Protein AF-X0XCH6-F1 (afdb_monomer)

Solvent-accessible surface area (backbone atoms only — not comparable to full-atom values): 13555 Å² total; per-residue (Å²): 132,61,72,66,46,74,36,40,51,78,44,79,37,43,62,86,68,49,57,41,82,40,66,53,45,96,84,68,82,47,39,48,79,42,98,65,27,66,44,31,36,24,42,69,86,63,49,38,34,36,42,19,35,93,80,40,22,36,38,38,40,62,39,98,85,74,69,57,50,80,40,81,47,68,65,84,77,89,69,81,78,77,59,66,47,80,41,56,36,79,75,60,44,27,44,41,63,71,42,53,38,49,45,52,32,53,18,49,14,63,71,70,70,36,91,83,56,73,78,54,81,88,44,51,82,57,54,50,99,68,56,72,67,57,27,48,46,49,51,29,66,75,76,41,68,91,60,55,62,69,62,40,48,52,42,36,50,56,52,48,55,50,50,37,48,30,40,66,74,71,70,30,70,84,75,45,43,35,57,34,90,63,47,68,61,53,54,51,50,40,50,75,73,68,36,42,40,32,41,32,39,86,41,38,41,82,57,43,50,36,45,53,51,47,28,26,59,75,68,68,68,64,58,64,79,80,67,39,78,38,79,47,51,63,44,76,134

Secondary structure (DSSP, 8-state):
--EEEEETTTEEEEGGG--EEESB-TTSS-BTTSTT--EEEE-TTSSEEEEE-SS-EEEEE--TTS--EEEEEPPP---SS--EEEEETBTTTEE-HHHHHHHHHHHHHHHHT-TT----GGGHHHHSSS-HHHHHHHHHHHH-TTS-HHHHHHHHHHHHHHHHHHHHTT-SPTTSSEEPTTHHHHHHHHHHTT-EEEEE-SS-HHHHHHHHHHHHHHHT---HHHH-SEEE-S---

Mean predicted aligned error: 5.81 Å

pLDDT: mean 92.97, std 5.77, range [65.44, 98.56]

Structure (mmCIF, N/CA/C/O backbone):
data_AF-X0XCH6-F1
#
_entry.id   AF-X0XCH6-F1
#
loop_
_atom_site.group_PDB
_atom_site.id
_atom_site.type_symbol
_atom_site.label_atom_id
_atom_site.label_alt_id
_atom_site.label_comp_id
_atom_site.label_asym_id
_atom_site.label_entity_id
_atom_site.label_seq_id
_atom_site.pdbx_PDB_ins_code
_atom_site.Cartn_x
_atom_site.Cartn_y
_atom_site.Cartn_z
_atom_site.occupancy
_atom_site.B_iso_or_equiv
_atom_site.auth_seq_id
_atom_site.auth_comp_id
_atom_site.auth_asym_id
_atom_site.auth_atom_id
_atom_site.pdbx_PDB_model_num
ATOM 1 N N . MET A 1 1 ? 5.665 12.427 -29.874 1.00 65.44 1 MET A N 1
ATOM 2 C CA . MET A 1 1 ? 6.291 12.362 -28.536 1.00 65.44 1 MET A CA 1
ATOM 3 C C . MET A 1 1 ? 7.375 11.300 -28.593 1.00 65.44 1 MET A C 1
ATOM 5 O O . MET A 1 1 ? 7.138 10.283 -29.239 1.00 65.44 1 MET A O 1
ATOM 9 N N . GLY A 1 2 ? 8.559 11.561 -28.036 1.00 85.06 2 GLY A N 1
ATOM 10 C CA . GLY A 1 2 ? 9.677 10.612 -28.058 1.00 85.06 2 GLY A CA 1
ATOM 11 C C . GLY A 1 2 ? 9.415 9.410 -27.149 1.00 85.06 2 GLY A C 1
ATOM 12 O O . GLY A 1 2 ? 8.881 9.570 -26.048 1.00 85.06 2 GLY A O 1
ATOM 13 N N . ILE A 1 3 ? 9.761 8.211 -27.621 1.00 90.31 3 ILE A N 1
ATOM 14 C CA . ILE A 1 3 ? 9.805 6.997 -26.797 1.00 90.31 3 ILE A CA 1
ATOM 15 C C . ILE A 1 3 ? 11.193 6.945 -26.160 1.00 90.31 3 ILE A C 1
ATOM 17 O O . ILE A 1 3 ? 12.195 6.939 -26.870 1.00 90.31 3 ILE A O 1
ATOM 21 N N . LEU A 1 4 ? 11.232 6.907 -24.831 1.00 92.44 4 LEU A N 1
ATOM 22 C CA . LEU A 1 4 ? 12.448 6.767 -24.035 1.00 92.44 4 LEU A CA 1
ATOM 23 C C . LEU A 1 4 ? 12.989 5.336 -24.104 1.00 92.44 4 LEU A C 1
ATOM 25 O O . LEU A 1 4 ? 14.182 5.121 -24.300 1.00 92.44 4 LEU A O 1
ATOM 29 N N . VAL A 1 5 ? 12.102 4.363 -23.902 1.00 94.44 5 VAL A N 1
ATOM 30 C CA . VAL A 1 5 ? 12.408 2.931 -23.860 1.00 94.44 5 VAL A CA 1
ATOM 31 C C . VAL A 1 5 ? 11.135 2.135 -24.130 1.00 94.44 5 VAL A C 1
ATOM 33 O O . VAL A 1 5 ? 10.044 2.591 -23.797 1.00 94.44 5 VAL A O 1
ATOM 36 N N . ASP A 1 6 ? 11.263 0.951 -24.720 1.00 94.62 6 ASP A N 1
ATOM 37 C CA . ASP A 1 6 ? 10.188 -0.039 -24.779 1.00 94.62 6 ASP A CA 1
ATOM 38 C C . ASP A 1 6 ? 10.552 -1.198 -23.850 1.00 94.62 6 ASP A C 1
ATOM 40 O O . ASP A 1 6 ? 11.594 -1.832 -24.027 1.00 94.62 6 ASP A O 1
ATOM 44 N N . ILE A 1 7 ? 9.750 -1.411 -22.806 1.00 95.62 7 ILE A N 1
ATOM 45 C CA . ILE A 1 7 ? 10.032 -2.410 -21.771 1.00 95.62 7 ILE A CA 1
ATOM 46 C C . ILE A 1 7 ? 9.122 -3.618 -22.016 1.00 95.62 7 ILE A C 1
ATOM 48 O O . ILE A 1 7 ? 7.899 -3.474 -21.901 1.00 95.62 7 ILE A O 1
ATOM 52 N N . PRO A 1 8 ? 9.664 -4.822 -22.294 1.00 96.06 8 PRO A N 1
ATOM 53 C CA . PRO A 1 8 ? 8.858 -6.028 -22.441 1.00 96.06 8 PRO A CA 1
ATOM 54 C C . PRO A 1 8 ? 7.875 -6.202 -21.281 1.00 96.06 8 PRO A C 1
ATOM 56 O O . PRO A 1 8 ? 8.243 -6.006 -20.121 1.00 96.06 8 PRO A O 1
ATOM 59 N N . ALA A 1 9 ? 6.636 -6.573 -21.619 1.00 94.56 9 ALA A N 1
ATOM 60 C CA . ALA A 1 9 ? 5.481 -6.715 -20.723 1.00 94.56 9 ALA A CA 1
ATOM 61 C C . ALA A 1 9 ? 4.881 -5.421 -20.126 1.00 94.56 9 ALA A C 1
ATOM 63 O O . ALA A 1 9 ? 3.783 -5.493 -19.573 1.00 94.56 9 ALA A O 1
ATOM 64 N N . ILE A 1 10 ? 5.516 -4.256 -20.296 1.00 93.12 10 ILE A N 1
ATOM 65 C CA . ILE A 1 10 ? 4.968 -2.941 -19.901 1.00 93.12 10 ILE A CA 1
ATOM 66 C C . ILE A 1 10 ? 4.572 -2.122 -21.136 1.00 93.12 10 ILE A C 1
ATOM 68 O O . ILE A 1 10 ? 3.487 -1.545 -21.173 1.00 93.12 10 ILE A O 1
ATOM 72 N N . GLY A 1 11 ? 5.427 -2.115 -22.161 1.00 93.25 11 GLY A N 1
ATOM 73 C CA . GLY A 1 11 ? 5.258 -1.363 -23.400 1.00 93.25 11 GLY A CA 1
ATOM 74 C C . GLY A 1 11 ? 6.099 -0.078 -23.464 1.00 93.25 11 GLY A C 1
ATOM 75 O O . GLY A 1 11 ? 7.004 0.125 -22.643 1.00 93.25 11 GLY A O 1
ATOM 76 N N . PRO A 1 12 ? 5.810 0.801 -24.443 1.00 94.62 12 PRO A N 1
ATOM 77 C CA . PRO A 1 12 ? 6.601 1.995 -24.700 1.00 94.62 12 PRO A CA 1
ATOM 78 C C . PRO A 1 12 ? 6.409 3.051 -23.607 1.00 94.62 12 PRO A C 1
ATOM 80 O O . PRO A 1 12 ? 5.294 3.473 -23.305 1.00 94.62 12 PRO A O 1
ATOM 83 N N . ILE A 1 13 ? 7.524 3.531 -23.067 1.00 94.44 13 ILE A N 1
ATOM 84 C CA . ILE A 1 13 ? 7.604 4.592 -22.065 1.00 94.44 13 ILE A CA 1
ATOM 85 C C . ILE A 1 13 ? 8.036 5.888 -22.750 1.00 94.44 13 ILE A C 1
ATOM 87 O O . ILE A 1 13 ? 9.036 5.921 -23.465 1.00 94.44 13 ILE A O 1
ATOM 91 N N . SER A 1 14 ? 7.298 6.976 -22.535 1.00 94.81 14 SER A N 1
ATOM 92 C CA . SER A 1 14 ? 7.621 8.287 -23.110 1.00 94.81 14 SER A CA 1
ATOM 93 C C . SER A 1 14 ? 8.731 9.002 -22.341 1.00 94.81 14 SER A C 1
ATOM 95 O O . SER A 1 14 ? 8.885 8.808 -21.136 1.00 94.81 14 SER A O 1
ATOM 97 N N . GLU A 1 15 ? 9.434 9.925 -22.995 1.00 92.62 15 GLU A N 1
ATOM 98 C CA . GLU A 1 15 ? 10.415 10.815 -22.340 1.00 92.62 15 GLU A CA 1
ATOM 99 C C . GLU A 1 15 ? 9.802 11.677 -21.217 1.00 92.62 15 GLU A C 1
ATOM 101 O O . GLU A 1 15 ? 10.471 12.006 -20.244 1.00 92.62 15 GLU A O 1
ATOM 106 N N . GLU A 1 16 ? 8.504 11.980 -21.299 1.00 93.75 16 GLU A N 1
ATOM 107 C CA . GLU A 1 16 ? 7.764 12.768 -20.298 1.00 93.75 16 GLU A CA 1
ATOM 108 C C . GLU A 1 16 ? 7.272 11.943 -19.092 1.00 93.75 16 GLU A C 1
ATOM 110 O O . GLU A 1 16 ? 6.657 12.482 -18.177 1.00 93.75 16 GLU A O 1
ATOM 115 N N . SER A 1 17 ? 7.536 10.633 -19.062 1.00 92.00 17 SER A N 1
ATOM 116 C CA . SER A 1 17 ? 7.053 9.728 -18.001 1.00 92.00 17 SER A CA 1
ATOM 117 C C . SER A 1 17 ? 7.720 9.939 -16.636 1.00 92.00 17 SER A C 1
ATOM 119 O O . SER A 1 17 ? 7.273 9.376 -15.639 1.00 92.00 17 SER A O 1
ATOM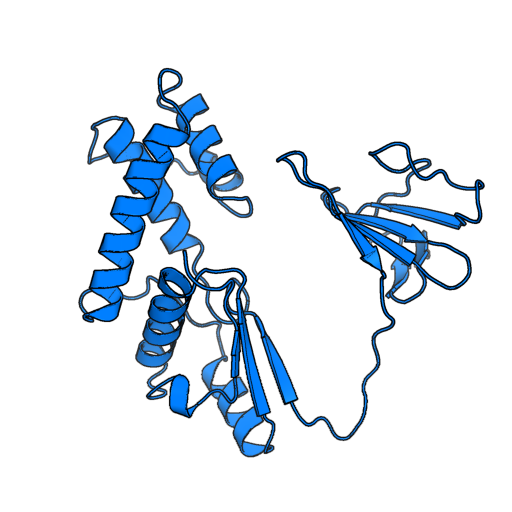 121 N N . GLY A 1 18 ? 8.827 10.688 -16.586 1.00 94.50 18 GLY A N 1
ATOM 122 C CA . GLY A 1 18 ? 9.670 10.813 -15.396 1.00 94.50 18 GLY A CA 1
ATOM 123 C C . GLY A 1 18 ? 10.568 9.598 -15.131 1.00 94.50 18 GLY A C 1
ATOM 124 O O . GLY A 1 18 ? 11.272 9.579 -14.123 1.00 94.50 18 GLY A O 1
ATOM 125 N N . PHE A 1 19 ? 10.569 8.594 -16.013 1.00 96.44 19 PHE A N 1
ATOM 126 C CA . PHE A 1 19 ? 11.498 7.468 -15.937 1.00 96.44 19 PHE A CA 1
ATOM 127 C C . PHE A 1 19 ? 12.931 7.917 -16.234 1.00 96.44 19 PHE A C 1
ATOM 129 O O . PHE A 1 19 ? 13.178 8.807 -17.048 1.00 96.44 19 PHE A O 1
ATOM 136 N N . ILE A 1 20 ? 13.894 7.280 -15.571 1.00 97.31 20 ILE A N 1
ATOM 137 C CA . ILE A 1 20 ? 15.302 7.677 -15.599 1.00 97.31 20 ILE A CA 1
ATOM 138 C C . ILE A 1 20 ? 16.134 6.522 -16.167 1.00 97.31 20 ILE A C 1
ATOM 140 O O . ILE A 1 20 ? 16.264 5.491 -15.503 1.00 97.31 20 ILE A O 1
ATOM 144 N N . PRO A 1 21 ? 16.738 6.663 -17.360 1.00 97.06 21 PRO A N 1
ATOM 145 C CA . PRO A 1 21 ? 17.647 5.656 -17.896 1.00 97.06 21 PRO A CA 1
ATOM 146 C C . PRO A 1 21 ? 18.889 5.503 -17.019 1.00 97.06 21 PRO A C 1
ATOM 148 O O . PRO A 1 21 ? 19.509 6.491 -16.616 1.00 97.06 21 PRO A O 1
ATOM 151 N N . LEU A 1 22 ? 19.289 4.261 -16.767 1.00 98.06 22 LEU A N 1
ATOM 152 C CA . LEU A 1 22 ? 20.484 3.918 -16.006 1.00 98.06 22 LEU A CA 1
ATOM 153 C C . LEU A 1 22 ? 21.435 3.079 -16.862 1.00 98.06 22 LEU A C 1
ATOM 155 O O . LEU A 1 22 ? 21.020 2.310 -17.724 1.00 98.06 22 LEU A O 1
ATOM 159 N N . LYS A 1 23 ? 22.740 3.211 -16.605 1.00 97.88 23 LYS A N 1
ATOM 160 C CA . LYS A 1 23 ? 23.762 2.351 -17.230 1.00 97.88 23 LYS A CA 1
ATOM 161 C C . LYS A 1 23 ? 23.937 1.023 -16.489 1.00 97.88 23 LYS A C 1
ATOM 163 O O . LYS A 1 23 ? 24.433 0.064 -17.075 1.00 97.88 23 LYS A O 1
ATOM 168 N N . GLU A 1 24 ? 23.576 0.994 -15.213 1.00 98.00 24 GLU A N 1
ATOM 169 C CA . GLU A 1 24 ? 23.817 -0.098 -14.273 1.00 98.00 24 GLU A CA 1
ATOM 170 C C . GLU A 1 24 ? 22.729 -0.078 -13.192 1.00 98.00 24 GLU A C 1
ATOM 172 O O . GLU A 1 24 ? 22.253 1.002 -12.831 1.00 98.00 24 GLU A O 1
ATOM 177 N N . CYS A 1 25 ? 22.325 -1.259 -12.726 1.00 96.69 25 CYS A N 1
ATOM 178 C CA . CYS A 1 25 ? 21.392 -1.443 -11.615 1.00 96.69 25 CYS A CA 1
ATOM 179 C C . CYS A 1 25 ? 22.028 -0.953 -10.304 1.00 96.69 25 CYS A C 1
ATOM 181 O O . CYS A 1 25 ? 23.245 -1.044 -10.133 1.00 96.69 25 CYS A O 1
ATOM 183 N N . SER A 1 26 ? 21.231 -0.458 -9.356 1.00 95.31 26 SER A N 1
ATOM 184 C CA . SER A 1 26 ? 21.740 0.082 -8.083 1.00 95.31 26 SER A CA 1
ATOM 185 C C . SER A 1 26 ? 22.500 -0.936 -7.225 1.00 95.31 26 SER A C 1
ATOM 187 O O . SER A 1 26 ? 23.289 -0.528 -6.376 1.00 95.31 26 SER A O 1
ATOM 189 N N . ASP A 1 27 ? 22.261 -2.236 -7.398 1.00 94.75 27 ASP A N 1
ATOM 190 C CA . ASP A 1 27 ? 22.995 -3.300 -6.698 1.00 94.75 27 ASP A CA 1
ATOM 191 C C . ASP A 1 27 ? 24.251 -3.783 -7.445 1.00 94.75 27 ASP A C 1
ATOM 193 O O . ASP A 1 27 ? 24.975 -4.641 -6.942 1.00 94.75 27 ASP A O 1
ATOM 197 N N . GLY A 1 28 ? 24.519 -3.236 -8.635 1.00 95.56 28 GLY A N 1
ATOM 198 C CA . GLY A 1 28 ? 25.661 -3.592 -9.478 1.00 95.56 28 GLY A CA 1
ATOM 199 C C . GLY A 1 28 ? 25.551 -4.948 -10.181 1.00 95.56 28 GLY A C 1
ATOM 200 O O . GLY A 1 28 ? 26.495 -5.347 -10.862 1.00 95.56 28 GLY A O 1
ATOM 201 N N . VAL A 1 29 ? 24.431 -5.672 -10.050 1.00 96.50 29 VAL A N 1
ATOM 202 C CA . VAL A 1 29 ? 24.281 -7.019 -10.634 1.00 96.50 29 VAL A CA 1
ATOM 203 C C . VAL A 1 29 ? 24.108 -6.951 -12.152 1.00 96.50 29 VAL A C 1
ATOM 205 O O . VAL A 1 29 ? 24.707 -7.742 -12.879 1.00 96.50 29 VAL A O 1
ATOM 208 N N . PHE A 1 30 ? 23.326 -5.988 -12.645 1.00 98.00 30 PHE A N 1
ATOM 209 C CA . PHE A 1 30 ? 23.018 -5.844 -14.070 1.00 98.00 30 PHE A CA 1
ATOM 210 C C . PHE A 1 30 ? 23.592 -4.565 -14.667 1.00 98.00 30 PHE A C 1
ATOM 212 O O . PHE A 1 30 ? 23.540 -3.492 -14.064 1.00 98.00 30 PHE A O 1
ATOM 219 N N . ARG A 1 31 ? 24.071 -4.662 -15.912 1.00 98.31 31 ARG A N 1
ATOM 220 C CA . ARG A 1 31 ? 24.613 -3.534 -16.673 1.00 98.31 31 ARG A CA 1
ATOM 221 C C . ARG A 1 31 ? 24.147 -3.574 -18.118 1.00 98.31 31 ARG A C 1
ATOM 223 O O . ARG A 1 31 ? 24.204 -4.622 -18.753 1.00 98.31 31 ARG A O 1
ATOM 230 N N . VAL A 1 32 ? 23.762 -2.418 -18.653 1.00 98.12 32 VAL A N 1
ATOM 231 C CA . VAL A 1 32 ? 23.333 -2.286 -20.052 1.00 98.12 32 VAL A CA 1
ATOM 232 C C . VAL A 1 32 ? 24.429 -2.779 -21.002 1.00 98.12 32 VAL A C 1
ATOM 234 O O . VAL A 1 32 ? 25.598 -2.407 -20.862 1.00 98.12 32 VAL A O 1
ATOM 237 N N . GLY A 1 33 ? 24.044 -3.615 -21.969 1.00 97.62 33 GLY A N 1
ATOM 238 C CA . GLY A 1 33 ? 24.940 -4.211 -22.960 1.00 97.62 33 GLY A CA 1
ATOM 239 C C . GLY A 1 33 ? 25.727 -5.430 -22.467 1.00 97.62 33 GLY A C 1
ATOM 240 O O . GLY A 1 33 ? 26.574 -5.929 -23.207 1.00 97.62 33 GLY A O 1
ATOM 241 N N . LYS A 1 34 ? 25.476 -5.918 -21.244 1.00 97.69 34 LYS A N 1
ATOM 242 C CA . LYS A 1 34 ? 26.064 -7.155 -20.709 1.00 97.69 34 LYS A CA 1
ATOM 243 C C . LYS A 1 34 ? 24.994 -8.211 -20.479 1.00 97.69 34 LYS A C 1
ATOM 245 O O . LYS A 1 34 ? 23.873 -7.873 -20.119 1.00 97.69 34 LYS A O 1
ATOM 250 N N . ASP A 1 35 ? 25.352 -9.474 -20.700 1.00 96.25 35 ASP A N 1
ATOM 251 C CA . ASP A 1 35 ? 24.533 -10.646 -20.357 1.00 96.25 35 ASP A CA 1
ATOM 252 C C . ASP A 1 35 ? 23.075 -10.571 -20.858 1.00 96.25 35 ASP A C 1
ATOM 254 O O . ASP A 1 35 ? 22.148 -11.050 -20.216 1.00 96.25 35 ASP A O 1
ATOM 258 N N . GLY A 1 36 ? 22.871 -9.943 -22.024 1.00 96.50 36 GLY A N 1
ATOM 259 C CA . GLY A 1 36 ? 21.558 -9.795 -22.660 1.00 96.50 36 GLY A CA 1
ATOM 260 C C . GLY A 1 36 ? 20.712 -8.610 -22.180 1.00 96.50 36 GLY A C 1
ATOM 261 O O . GLY A 1 36 ? 19.608 -8.428 -22.689 1.00 96.50 36 GLY A O 1
ATOM 262 N N . VAL A 1 37 ? 21.206 -7.781 -21.255 1.00 98.31 37 VAL A N 1
ATOM 263 C CA . VAL A 1 37 ? 20.490 -6.588 -20.775 1.00 98.31 37 VAL A CA 1
ATOM 264 C C . VAL A 1 37 ? 20.464 -5.512 -21.861 1.00 98.31 37 VAL A C 1
ATOM 266 O O . VAL A 1 37 ? 21.502 -4.948 -22.225 1.00 98.31 37 VAL A O 1
ATOM 269 N N . ALA A 1 38 ? 19.266 -5.189 -22.343 1.00 97.62 38 ALA A N 1
ATOM 270 C CA . ALA A 1 38 ? 19.034 -4.176 -23.364 1.00 97.62 38 ALA A CA 1
ATOM 271 C C . ALA A 1 38 ? 18.974 -2.768 -22.760 1.00 97.62 38 ALA A C 1
ATOM 273 O O . ALA A 1 38 ? 19.668 -1.865 -23.226 1.00 97.62 38 ALA A O 1
ATOM 274 N N . THR A 1 39 ? 18.191 -2.582 -21.696 1.00 97.94 39 THR A N 1
ATOM 275 C CA . THR A 1 39 ? 18.045 -1.291 -21.009 1.00 97.94 39 THR A CA 1
ATOM 276 C C . THR A 1 39 ? 17.827 -1.479 -19.516 1.00 97.94 39 THR A C 1
ATOM 278 O O . THR A 1 39 ? 17.262 -2.480 -19.078 1.00 97.94 39 THR A O 1
ATOM 281 N N . ILE A 1 40 ? 18.232 -0.479 -18.734 1.00 98.50 40 ILE A N 1
ATOM 282 C CA . ILE A 1 40 ? 17.861 -0.356 -17.325 1.00 98.50 40 ILE A CA 1
ATOM 283 C C . ILE A 1 40 ? 17.203 1.007 -17.145 1.00 98.50 40 ILE A C 1
ATOM 285 O O . ILE A 1 40 ? 17.716 2.021 -17.627 1.00 98.50 40 ILE A O 1
ATOM 289 N N . THR A 1 41 ? 16.046 1.051 -16.495 1.00 98.00 41 THR A N 1
ATOM 290 C CA . THR A 1 41 ? 15.295 2.298 -16.314 1.00 98.00 41 THR A CA 1
ATOM 291 C C . THR A 1 41 ? 14.645 2.334 -14.940 1.00 98.00 41 THR A C 1
ATOM 293 O O . THR A 1 41 ? 13.920 1.417 -14.571 1.00 98.00 41 THR A O 1
ATOM 296 N N . ALA A 1 42 ? 14.911 3.387 -14.172 1.00 97.81 42 ALA A N 1
ATOM 297 C CA . ALA A 1 42 ? 14.309 3.600 -12.863 1.00 97.81 42 ALA A CA 1
ATOM 298 C C . ALA A 1 42 ? 13.004 4.392 -12.968 1.00 97.81 42 ALA A C 1
ATOM 300 O O . ALA A 1 42 ? 12.874 5.275 -13.819 1.00 97.81 42 ALA A O 1
ATOM 301 N N . THR A 1 43 ? 12.076 4.137 -12.050 1.00 95.94 43 THR A N 1
ATOM 302 C CA . THR A 1 43 ? 10.958 5.046 -11.776 1.00 95.94 43 THR A CA 1
ATOM 303 C C . THR A 1 43 ? 11.480 6.407 -11.303 1.00 95.94 43 THR A C 1
ATOM 305 O O . THR A 1 43 ? 12.598 6.514 -10.791 1.00 95.94 43 THR A O 1
ATOM 308 N N . GLY A 1 44 ? 10.682 7.469 -11.454 1.00 93.75 44 GLY A N 1
ATOM 309 C CA . GLY A 1 44 ? 11.100 8.829 -11.078 1.00 93.75 44 GLY A CA 1
ATOM 310 C C . GLY A 1 44 ? 11.460 8.982 -9.594 1.00 93.75 44 GLY A C 1
ATOM 311 O O . GLY A 1 44 ? 12.371 9.732 -9.247 1.00 93.75 44 GLY A O 1
ATOM 312 N N . ASP A 1 45 ? 10.812 8.204 -8.724 1.00 91.38 45 ASP A N 1
ATOM 313 C CA . ASP A 1 45 ? 11.116 8.111 -7.290 1.00 91.38 45 ASP A CA 1
ATOM 314 C C . ASP A 1 45 ? 12.287 7.162 -6.960 1.00 91.38 45 ASP A C 1
ATOM 316 O O . ASP A 1 45 ? 12.705 7.062 -5.806 1.00 91.38 45 ASP A O 1
ATOM 320 N N . ARG A 1 46 ? 12.834 6.473 -7.971 1.00 92.94 46 ARG A N 1
ATOM 321 C CA . ARG A 1 46 ? 13.952 5.520 -7.892 1.00 92.94 46 ARG A CA 1
ATOM 322 C C . ARG A 1 46 ? 13.716 4.333 -6.956 1.00 92.94 46 ARG A C 1
ATOM 324 O O . ARG A 1 46 ? 14.695 3.723 -6.506 1.00 92.94 46 ARG A O 1
ATOM 331 N N . LYS A 1 47 ? 12.454 4.004 -6.658 1.00 91.81 47 LYS A N 1
ATOM 332 C CA . LYS A 1 47 ? 12.089 2.835 -5.842 1.00 91.81 47 LYS A CA 1
ATOM 333 C C . LYS A 1 47 ? 12.150 1.532 -6.633 1.00 91.81 47 LYS A C 1
ATOM 335 O O . LYS A 1 47 ? 12.498 0.502 -6.058 1.00 91.81 47 LYS A O 1
ATOM 340 N N . VAL A 1 48 ? 11.853 1.576 -7.931 1.00 96.75 48 VAL A N 1
ATOM 341 C CA . VAL A 1 48 ? 11.873 0.399 -8.805 1.00 96.75 48 VAL A CA 1
ATOM 342 C C . VAL A 1 48 ? 12.787 0.649 -9.993 1.00 96.75 48 VAL A C 1
ATOM 344 O O . VAL A 1 48 ? 12.757 1.717 -10.603 1.00 96.75 48 VAL A O 1
ATOM 347 N N . GLU A 1 49 ? 13.598 -0.347 -10.328 1.00 98.19 49 GLU A N 1
ATOM 348 C CA . GLU A 1 49 ? 14.421 -0.368 -11.534 1.00 98.19 49 GLU A CA 1
ATOM 349 C C . GLU A 1 49 ? 13.958 -1.518 -12.420 1.00 98.19 49 GLU A C 1
ATOM 351 O O . GLU A 1 49 ? 13.884 -2.660 -11.980 1.00 98.19 49 GLU A O 1
ATOM 356 N N . PHE A 1 50 ? 13.622 -1.223 -13.670 1.00 98.19 50 PHE A N 1
ATOM 357 C CA . PHE A 1 50 ? 13.269 -2.229 -14.660 1.00 98.19 50 PHE A CA 1
ATOM 358 C C . PHE A 1 50 ? 14.506 -2.605 -15.466 1.00 98.19 50 PHE A C 1
ATOM 360 O O . PHE A 1 50 ? 15.144 -1.740 -16.067 1.00 98.19 50 PHE A O 1
ATOM 367 N N . ILE A 1 51 ? 14.829 -3.896 -15.479 1.00 98.56 51 ILE A N 1
ATOM 368 C CA . ILE A 1 51 ? 15.912 -4.493 -16.256 1.00 98.56 51 ILE A CA 1
ATOM 369 C C . ILE A 1 51 ? 15.259 -5.216 -17.427 1.00 98.56 51 ILE A C 1
ATOM 371 O O . ILE A 1 51 ? 14.649 -6.270 -17.242 1.00 98.56 51 ILE A O 1
ATOM 375 N N . ALA A 1 52 ? 15.357 -4.632 -18.617 1.00 98.06 52 ALA A N 1
ATOM 376 C CA . ALA A 1 52 ? 14.773 -5.191 -19.828 1.00 98.06 52 ALA A CA 1
ATOM 377 C C . ALA A 1 52 ? 15.796 -6.050 -20.575 1.00 98.06 52 ALA A C 1
ATOM 379 O O . ALA A 1 52 ? 16.922 -5.616 -20.841 1.00 98.06 52 ALA A O 1
ATOM 380 N N . PHE A 1 53 ? 15.368 -7.249 -20.946 1.00 97.62 53 PHE A N 1
ATOM 381 C CA . PHE A 1 53 ? 16.032 -8.137 -21.895 1.00 97.62 53 PHE A CA 1
ATOM 382 C C . PHE A 1 53 ? 15.294 -8.065 -23.240 1.00 97.62 53 PHE A C 1
ATOM 384 O O . PHE A 1 53 ? 14.447 -7.197 -23.445 1.00 97.62 53 PHE A O 1
ATOM 391 N N . ALA A 1 54 ? 15.624 -8.948 -24.183 1.00 95.94 54 ALA A N 1
ATOM 392 C CA . ALA A 1 54 ? 14.993 -8.942 -25.502 1.00 95.94 54 ALA A CA 1
ATOM 393 C C . ALA A 1 54 ? 13.481 -9.246 -25.450 1.00 95.94 54 ALA A C 1
ATOM 395 O O . ALA A 1 54 ? 12.709 -8.666 -26.209 1.00 95.94 54 ALA A O 1
ATOM 396 N N . ASP A 1 55 ? 13.065 -10.157 -24.572 1.00 95.19 55 ASP A N 1
ATOM 397 C CA . ASP A 1 55 ? 11.727 -10.761 -24.557 1.00 95.19 55 ASP A CA 1
ATOM 398 C C . ASP A 1 55 ? 11.055 -10.765 -23.174 1.00 95.19 55 ASP A C 1
ATOM 400 O O . ASP A 1 55 ? 9.853 -11.014 -23.071 1.00 95.19 55 ASP A O 1
ATOM 404 N N . TYR A 1 56 ? 11.794 -10.440 -22.114 1.00 97.12 56 TYR A N 1
ATOM 405 C CA . TYR A 1 56 ? 11.268 -10.328 -20.755 1.00 97.12 56 TYR A CA 1
ATOM 406 C C . TYR A 1 56 ? 11.917 -9.170 -19.997 1.00 97.12 56 TYR A C 1
ATOM 408 O O . TYR A 1 56 ? 12.939 -8.621 -20.409 1.00 97.12 56 TYR A O 1
ATOM 416 N N . SER A 1 57 ? 11.325 -8.821 -18.858 1.00 97.94 57 SER A N 1
ATOM 417 C CA . SER A 1 57 ? 11.865 -7.808 -17.955 1.00 97.94 57 SER A CA 1
ATOM 418 C C . SER A 1 57 ? 11.819 -8.291 -16.513 1.00 97.94 57 SER A C 1
ATOM 420 O O . SER A 1 57 ? 10.943 -9.071 -16.127 1.00 97.94 57 SER A O 1
ATOM 422 N N . LEU A 1 58 ? 12.745 -7.789 -15.703 1.00 98.31 58 LEU A N 1
ATOM 423 C CA . LEU A 1 58 ? 12.712 -7.905 -14.249 1.00 98.31 58 LEU A CA 1
ATOM 424 C C . LEU A 1 58 ? 12.432 -6.533 -13.636 1.00 98.31 58 LEU A C 1
ATOM 426 O O . LEU A 1 58 ? 12.932 -5.522 -14.124 1.00 98.31 58 LEU A O 1
ATOM 430 N N . ALA A 1 59 ? 11.669 -6.505 -12.551 1.00 98.12 59 ALA A N 1
ATOM 431 C CA . ALA A 1 59 ? 11.515 -5.349 -11.683 1.00 98.12 59 ALA A CA 1
ATOM 432 C C . ALA A 1 59 ? 12.349 -5.569 -10.419 1.00 98.12 59 ALA A C 1
ATOM 434 O O . ALA A 1 59 ? 12.065 -6.464 -9.622 1.00 98.12 59 ALA A O 1
ATOM 435 N N . TYR A 1 60 ? 13.378 -4.753 -10.242 1.00 98.00 60 TYR A N 1
ATOM 436 C CA . TYR A 1 60 ? 14.163 -4.673 -9.023 1.00 98.00 60 TYR A CA 1
ATOM 437 C C . TYR A 1 60 ? 13.524 -3.655 -8.082 1.00 98.00 60 TYR A C 1
ATOM 439 O O . TYR A 1 60 ? 13.590 -2.445 -8.308 1.00 98.00 60 TYR A O 1
ATOM 447 N N . VAL A 1 61 ? 12.869 -4.152 -7.036 1.00 95.88 61 VAL A N 1
ATOM 448 C CA . VAL A 1 61 ? 12.208 -3.335 -6.019 1.00 95.88 61 VAL A CA 1
ATOM 449 C C . VAL A 1 61 ? 13.184 -3.107 -4.877 1.00 95.88 61 VAL A C 1
ATOM 451 O O . VAL A 1 61 ? 13.590 -4.039 -4.177 1.00 95.88 61 VAL A O 1
ATOM 454 N N . LYS A 1 62 ? 13.568 -1.848 -4.690 1.00 91.62 62 LYS A N 1
ATOM 455 C CA . LYS A 1 62 ? 14.524 -1.445 -3.661 1.00 91.62 62 LYS A CA 1
ATOM 456 C C . LYS A 1 62 ? 13.838 -1.348 -2.307 1.00 91.62 62 LYS A C 1
ATOM 458 O O . LYS A 1 62 ? 12.664 -1.007 -2.203 1.00 91.62 62 LYS A O 1
ATOM 463 N N . SER A 1 63 ? 14.608 -1.594 -1.254 1.00 82.56 63 SER A N 1
ATOM 464 C CA . SER A 1 63 ? 14.157 -1.456 0.127 1.00 82.56 63 SER A CA 1
ATOM 465 C C . SER A 1 63 ? 15.147 -0.606 0.908 1.00 82.56 63 SER A C 1
ATOM 467 O O . SER A 1 63 ? 16.332 -0.934 0.972 1.00 82.56 63 SER A O 1
ATOM 469 N N . ALA A 1 64 ? 14.659 0.460 1.545 1.00 75.12 64 ALA A N 1
ATOM 470 C CA . ALA A 1 64 ? 15.459 1.269 2.468 1.00 75.12 64 ALA A CA 1
ATOM 471 C C . ALA A 1 64 ? 15.928 0.463 3.697 1.00 75.12 64 ALA A C 1
ATOM 473 O O . ALA A 1 64 ? 16.887 0.844 4.360 1.00 75.12 64 ALA A O 1
ATOM 474 N N . MET A 1 65 ? 15.286 -0.680 3.962 1.00 73.88 65 MET A N 1
ATOM 475 C CA . MET A 1 65 ? 15.615 -1.598 5.053 1.00 73.88 65 MET A CA 1
ATOM 476 C C . MET A 1 65 ? 16.636 -2.678 4.655 1.00 73.88 65 MET A C 1
ATOM 478 O O . MET A 1 65 ? 16.937 -3.546 5.468 1.00 73.88 65 MET A O 1
ATOM 482 N N . GLY A 1 66 ? 17.169 -2.648 3.426 1.00 82.19 66 GLY A N 1
ATOM 483 C CA . GLY A 1 66 ? 18.259 -3.534 2.996 1.00 82.19 66 GLY A CA 1
ATOM 484 C C . GLY A 1 66 ? 17.838 -4.914 2.481 1.00 82.19 66 GLY A C 1
ATOM 485 O O . GLY A 1 66 ? 18.698 -5.764 2.275 1.00 82.19 66 GLY A O 1
ATOM 486 N N . TYR A 1 67 ? 16.544 -5.132 2.229 1.00 84.50 67 TYR A N 1
ATOM 487 C CA . TYR A 1 67 ? 16.013 -6.380 1.660 1.00 84.50 67 TYR A CA 1
ATOM 488 C C . TYR A 1 67 ? 15.346 -6.121 0.303 1.00 84.50 67 TYR A C 1
ATOM 490 O O . TYR A 1 67 ? 14.116 -6.084 0.223 1.00 84.50 67 TYR A O 1
ATOM 498 N N . PRO A 1 68 ? 16.122 -5.835 -0.753 1.00 93.12 68 PRO A N 1
ATOM 499 C CA . PRO A 1 68 ? 15.555 -5.636 -2.075 1.00 93.12 68 PRO A CA 1
ATOM 500 C C . PRO A 1 68 ? 15.171 -6.980 -2.714 1.00 93.12 68 PRO A C 1
ATOM 502 O O . PRO A 1 68 ? 15.661 -8.036 -2.307 1.00 93.12 68 PRO A O 1
ATOM 505 N N . ALA A 1 69 ? 14.305 -6.946 -3.726 1.00 95.56 69 ALA A N 1
ATOM 506 C CA . ALA A 1 69 ? 13.825 -8.153 -4.397 1.00 95.56 69 ALA A CA 1
ATOM 507 C C . ALA A 1 69 ? 13.668 -7.954 -5.907 1.00 95.56 69 ALA A C 1
ATOM 509 O O . ALA A 1 69 ? 13.316 -6.871 -6.373 1.00 95.56 69 ALA A O 1
ATOM 510 N N . TYR A 1 70 ? 13.903 -9.030 -6.655 1.00 97.31 70 TYR A N 1
ATOM 511 C CA . TYR A 1 70 ? 13.648 -9.105 -8.089 1.00 97.31 70 TYR A CA 1
ATOM 512 C C . TYR A 1 70 ? 12.340 -9.839 -8.351 1.00 97.31 70 TYR A C 1
ATOM 514 O O . TYR A 1 70 ? 12.142 -10.950 -7.858 1.00 97.31 70 TYR A O 1
ATOM 522 N N . TYR A 1 71 ? 11.489 -9.246 -9.181 1.00 97.56 71 TYR A N 1
ATOM 523 C CA . TYR A 1 71 ? 10.243 -9.851 -9.633 1.00 97.56 71 TYR A CA 1
ATOM 524 C C . TYR A 1 71 ? 10.223 -9.954 -11.158 1.00 97.56 71 TYR A C 1
ATOM 526 O O . TYR A 1 71 ? 10.620 -9.000 -11.833 1.00 97.56 71 TYR A O 1
ATOM 534 N N . PRO A 1 72 ? 9.755 -11.073 -11.733 1.00 97.44 72 PRO A N 1
ATOM 535 C CA . PRO A 1 72 ? 9.457 -11.116 -13.157 1.00 97.44 72 PRO A CA 1
ATOM 536 C C . PRO A 1 72 ? 8.312 -10.150 -13.483 1.00 97.44 72 PRO A C 1
ATOM 538 O O . PRO A 1 72 ? 7.309 -10.095 -12.770 1.00 97.44 72 PRO A O 1
ATOM 541 N N . VAL A 1 73 ? 8.446 -9.400 -14.577 1.00 96.94 73 VAL A N 1
ATOM 542 C CA . VAL A 1 73 ? 7.353 -8.576 -15.103 1.00 96.94 73 VAL A CA 1
ATOM 543 C C . VAL A 1 73 ? 6.569 -9.407 -16.108 1.00 96.94 73 VAL A C 1
ATOM 545 O O . VAL A 1 73 ? 7.083 -9.788 -17.160 1.00 96.94 73 VAL A O 1
ATOM 548 N N . HIS A 1 74 ? 5.318 -9.708 -15.774 1.00 93.62 74 HIS A N 1
ATOM 549 C CA . HIS A 1 74 ? 4.436 -10.494 -16.629 1.00 93.62 74 HIS A CA 1
ATOM 550 C C . HIS A 1 74 ? 3.584 -9.593 -17.529 1.00 93.62 74 HIS A C 1
ATOM 552 O O . HIS A 1 74 ? 3.150 -8.528 -17.088 1.00 93.62 74 HIS A O 1
ATOM 558 N N . PRO A 1 75 ? 3.318 -10.001 -18.784 1.00 90.38 75 PRO A N 1
ATOM 559 C CA . PRO A 1 75 ? 2.483 -9.221 -19.685 1.00 90.38 75 PRO A CA 1
ATOM 560 C C . PRO A 1 75 ? 1.051 -9.151 -19.161 1.00 90.38 75 PRO A C 1
ATOM 562 O O . PRO A 1 75 ? 0.462 -10.171 -18.798 1.00 90.38 75 PRO A O 1
ATOM 565 N N . VAL A 1 76 ? 0.467 -7.956 -19.189 1.00 85.81 76 VAL A N 1
ATOM 566 C CA . VAL A 1 76 ? -0.941 -7.761 -18.838 1.00 85.81 76 VAL A CA 1
ATOM 567 C C . VAL A 1 76 ? -1.814 -8.174 -20.021 1.00 85.81 76 VAL A C 1
ATOM 569 O O . VAL A 1 76 ? -1.636 -7.696 -21.142 1.00 85.81 76 VAL A O 1
ATOM 572 N N . LYS A 1 77 ? -2.770 -9.074 -19.779 1.00 86.94 77 LYS A N 1
ATOM 573 C CA . LYS A 1 77 ? -3.754 -9.524 -20.771 1.00 86.94 77 LYS A CA 1
ATOM 574 C C . LYS A 1 77 ? -5.148 -9.474 -20.164 1.00 86.94 77 LYS A C 1
ATOM 576 O O . LYS A 1 77 ? -5.326 -9.768 -18.988 1.00 86.94 77 LYS A O 1
ATOM 581 N N . ILE A 1 78 ? -6.131 -9.113 -20.984 1.00 87.12 78 ILE A N 1
ATOM 582 C CA . ILE A 1 78 ? -7.544 -9.189 -20.615 1.00 87.12 78 ILE A CA 1
ATOM 583 C C . ILE A 1 78 ? -8.101 -10.477 -21.212 1.00 87.12 78 ILE A C 1
ATO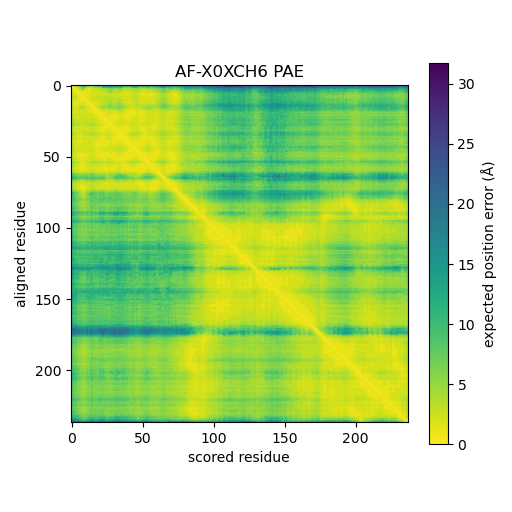M 585 O O . ILE A 1 78 ? -8.258 -10.581 -22.429 1.00 87.12 78 ILE A O 1
ATOM 589 N N . 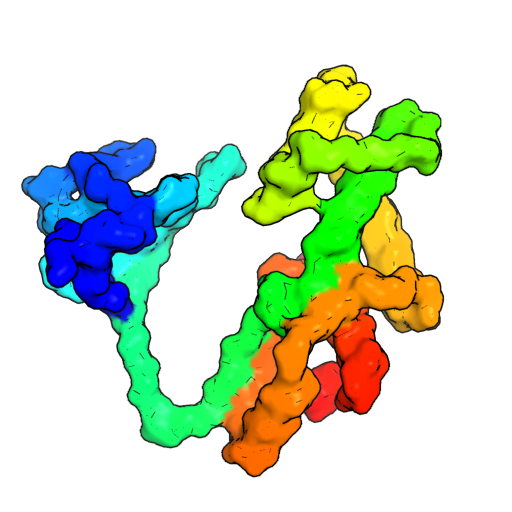GLU A 1 79 ? -8.407 -11.441 -20.352 1.00 88.62 79 GLU A N 1
ATOM 590 C CA . GLU A 1 79 ? -9.071 -12.685 -20.734 1.00 88.62 79 GLU A CA 1
ATOM 591 C C . GLU A 1 79 ? -10.577 -12.540 -20.498 1.00 88.62 79 GLU A C 1
ATOM 593 O O . GLU A 1 79 ? -11.007 -12.110 -19.430 1.00 88.62 79 GLU A O 1
ATOM 598 N N . LYS A 1 80 ? -11.384 -12.816 -21.531 1.00 92.38 80 LYS A N 1
ATOM 599 C CA . LYS A 1 80 ? -12.847 -12.691 -21.477 1.00 92.38 80 LYS A CA 1
ATOM 600 C C . LYS A 1 80 ? -13.513 -14.075 -21.455 1.00 92.38 80 LYS A C 1
ATOM 602 O O . LYS A 1 80 ? -13.024 -14.964 -22.151 1.00 92.38 80 LYS A O 1
ATOM 607 N N . PRO A 1 81 ? -14.673 -14.223 -20.788 1.00 93.00 81 PRO A N 1
ATOM 608 C CA . PRO A 1 81 ? -15.355 -13.203 -19.984 1.00 93.00 81 PRO A CA 1
ATOM 609 C C . PRO A 1 81 ? -14.592 -12.892 -18.688 1.00 93.00 81 PRO A C 1
ATOM 611 O O . PRO A 1 81 ? -13.887 -13.742 -18.163 1.00 93.00 81 PRO A O 1
ATOM 614 N N . ILE A 1 82 ? -14.721 -11.661 -18.186 1.00 93.75 82 ILE A N 1
ATOM 615 C CA . ILE A 1 82 ? -14.178 -11.321 -16.865 1.00 93.75 82 ILE 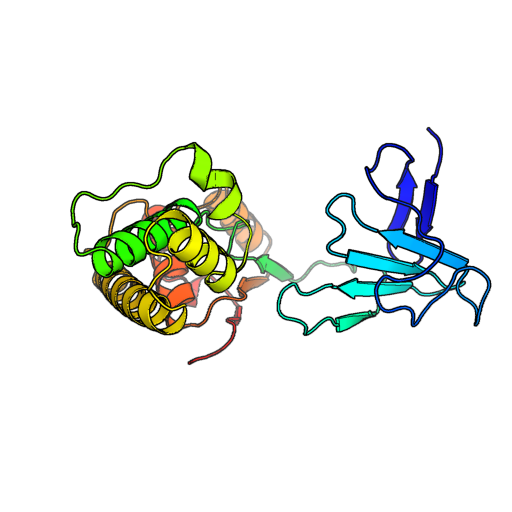A CA 1
ATOM 616 C C . ILE A 1 82 ? -15.051 -12.015 -15.825 1.00 93.75 82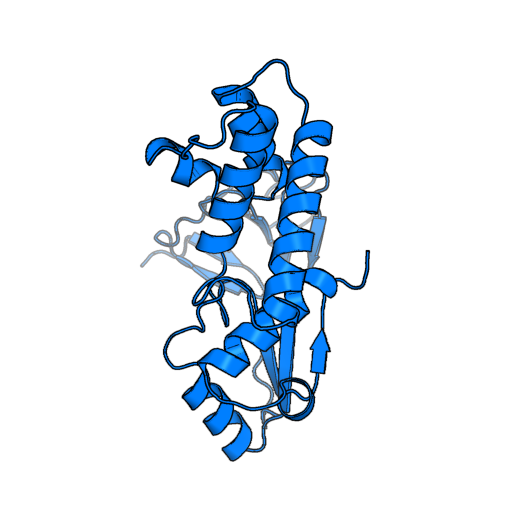 ILE A C 1
ATOM 618 O O . ILE A 1 82 ? -16.271 -11.897 -15.886 1.00 93.75 82 ILE A O 1
ATOM 622 N N . GLU A 1 83 ? -14.429 -12.734 -14.894 1.00 94.56 83 GLU A N 1
ATOM 623 C CA . GLU A 1 83 ? -15.143 -13.496 -13.860 1.00 94.56 83 GLU A CA 1
ATOM 624 C C . GLU A 1 83 ? -14.980 -12.900 -12.459 1.00 94.56 83 GLU A C 1
ATOM 626 O O . GLU A 1 83 ? -15.820 -13.118 -11.582 1.00 94.56 83 GLU A O 1
ATOM 631 N N . ALA A 1 84 ? -13.892 -12.161 -12.232 1.00 95.62 84 ALA A N 1
ATOM 632 C CA . ALA A 1 84 ? -13.552 -11.631 -10.924 1.00 95.62 84 ALA A CA 1
ATOM 633 C C . ALA A 1 84 ? -12.764 -10.321 -11.009 1.00 95.62 84 ALA A C 1
ATOM 635 O O . ALA A 1 84 ? -12.030 -10.080 -11.969 1.00 95.62 84 ALA A O 1
ATOM 636 N N . VAL A 1 85 ? -12.883 -9.511 -9.959 1.00 95.06 85 VAL A N 1
ATOM 637 C CA . VAL A 1 85 ? -12.068 -8.322 -9.702 1.00 95.06 85 VAL A CA 1
ATOM 638 C C . VAL A 1 85 ? -11.365 -8.505 -8.363 1.00 95.06 85 VAL A C 1
ATOM 640 O O . VAL A 1 85 ? -12.001 -8.844 -7.366 1.00 95.06 85 VAL A O 1
ATOM 643 N N . LEU A 1 86 ? -10.054 -8.276 -8.344 1.00 95.12 86 LEU A N 1
ATOM 644 C CA . LEU A 1 86 ? -9.250 -8.245 -7.128 1.00 95.12 86 LEU A CA 1
ATOM 645 C C . LEU A 1 86 ? -8.891 -6.790 -6.827 1.00 95.12 86 LEU A C 1
ATOM 647 O O . LEU A 1 86 ? -8.328 -6.109 -7.682 1.00 95.12 86 LEU A O 1
ATOM 651 N N . MET A 1 87 ? -9.253 -6.314 -5.644 1.00 95.00 87 MET A N 1
ATOM 652 C CA . MET A 1 87 ? -9.087 -4.922 -5.236 1.00 95.00 87 MET A CA 1
ATOM 653 C C . MET A 1 87 ? -8.098 -4.814 -4.091 1.00 95.00 87 MET A C 1
ATOM 655 O O . MET A 1 87 ? -8.074 -5.673 -3.216 1.00 95.00 87 MET A O 1
ATOM 659 N N . ASP A 1 88 ? -7.333 -3.732 -4.075 1.00 94.44 88 ASP A N 1
ATOM 660 C CA . ASP A 1 88 ? -6.498 -3.380 -2.934 1.00 94.44 88 ASP A CA 1
ATOM 661 C C . ASP A 1 88 ? -7.293 -2.540 -1.919 1.00 94.44 88 ASP A C 1
ATOM 663 O O . ASP A 1 88 ? -8.181 -1.760 -2.295 1.00 94.44 88 ASP A O 1
ATOM 667 N N . LEU A 1 89 ? -7.015 -2.724 -0.630 1.00 93.50 89 LEU A N 1
ATOM 668 C CA . LEU A 1 89 ? -7.659 -1.983 0.453 1.00 93.50 89 LEU A CA 1
ATOM 669 C C . LEU A 1 89 ? -7.034 -0.597 0.624 1.00 93.50 89 LEU A C 1
ATOM 671 O O . LEU A 1 89 ? -7.725 0.407 0.438 1.00 93.50 89 LEU A O 1
ATOM 675 N N . ASP A 1 90 ? -5.752 -0.563 0.985 1.00 85.81 90 ASP A N 1
ATOM 676 C CA . ASP A 1 90 ? -5.054 0.609 1.509 1.00 85.81 90 ASP A CA 1
ATOM 677 C C . ASP A 1 90 ? -4.772 1.637 0.405 1.00 85.81 90 ASP A C 1
ATOM 679 O O . ASP A 1 90 ? -4.119 1.358 -0.596 1.00 85.81 90 ASP A O 1
ATOM 683 N N . GLY A 1 91 ? -5.277 2.857 0.559 1.00 82.25 91 GLY A N 1
ATOM 684 C CA . GLY A 1 91 ? -5.070 3.949 -0.399 1.00 82.25 91 GLY A CA 1
ATOM 685 C C . GLY A 1 91 ? -5.899 3.840 -1.688 1.00 82.25 91 GLY A C 1
ATOM 686 O O . GLY A 1 91 ? -6.049 4.838 -2.398 1.00 82.25 91 GLY A O 1
ATOM 687 N N . ILE A 1 92 ? -6.497 2.675 -1.977 1.00 88.62 92 ILE A N 1
ATOM 688 C CA . ILE A 1 92 ? -7.394 2.459 -3.125 1.00 88.62 92 ILE A CA 1
ATOM 689 C C . ILE A 1 92 ? -8.856 2.417 -2.689 1.00 88.62 92 ILE A C 1
ATOM 691 O O . ILE A 1 92 ? -9.637 3.285 -3.081 1.00 88.62 92 ILE A O 1
ATOM 695 N N . SER A 1 93 ? -9.243 1.421 -1.891 1.00 93.38 93 SER A N 1
ATOM 696 C CA . SER A 1 93 ? -10.629 1.273 -1.429 1.00 93.38 93 SER A CA 1
ATOM 697 C C . SER A 1 93 ? -10.899 2.141 -0.204 1.00 93.38 93 SER A C 1
ATOM 699 O O . SER A 1 93 ? -11.974 2.727 -0.069 1.00 93.38 93 SER A O 1
ATOM 701 N N . VAL A 1 94 ? -9.922 2.258 0.689 1.00 92.44 94 VAL A N 1
ATOM 702 C CA . VAL A 1 94 ? -10.030 3.020 1.929 1.00 92.44 94 VAL A CA 1
ATOM 703 C C . VAL A 1 94 ? -8.819 3.929 2.066 1.00 92.44 94 VAL A C 1
ATOM 705 O O . VAL A 1 94 ? -7.683 3.521 1.859 1.00 92.44 94 VAL A O 1
ATOM 708 N N . ARG A 1 95 ? -9.075 5.188 2.413 1.00 90.50 95 ARG A N 1
ATOM 709 C CA . ARG A 1 95 ? -8.050 6.159 2.788 1.00 90.50 95 ARG A CA 1
ATOM 710 C C . ARG A 1 95 ? -7.865 6.092 4.297 1.00 90.50 95 ARG A C 1
ATOM 712 O O . ARG A 1 95 ? -8.802 6.407 5.042 1.00 90.50 95 ARG A O 1
ATOM 719 N N . SER A 1 96 ? -6.684 5.663 4.721 1.00 85.81 96 SER A N 1
ATOM 720 C CA . SER A 1 96 ? -6.319 5.400 6.118 1.00 85.81 96 SER A CA 1
ATOM 721 C C . SER A 1 96 ? -5.091 6.189 6.579 1.00 85.81 96 SER A C 1
ATOM 723 O O . SER A 1 96 ? -4.727 6.162 7.753 1.00 85.81 96 SER A O 1
ATOM 725 N N . GLU A 1 97 ? -4.472 6.962 5.687 1.00 85.25 97 GLU A N 1
ATOM 726 C CA . GLU A 1 97 ? -3.214 7.665 5.930 1.00 85.25 97 GLU A CA 1
ATOM 727 C C . GLU A 1 97 ? -3.328 8.675 7.077 1.00 85.25 97 GLU A C 1
ATOM 729 O O . GLU A 1 97 ? -2.451 8.734 7.936 1.00 85.25 97 GLU A O 1
ATOM 734 N N . GLU A 1 98 ? -4.434 9.424 7.146 1.00 88.06 98 GLU A N 1
ATOM 735 C CA . GLU A 1 98 ? -4.696 10.372 8.240 1.00 88.06 98 GLU A CA 1
ATOM 736 C C . GLU A 1 98 ? -4.720 9.674 9.608 1.00 88.06 98 GLU A C 1
ATOM 738 O O . GLU A 1 98 ? -4.189 10.194 10.592 1.00 88.06 98 GLU A O 1
ATOM 743 N N . PHE A 1 99 ? -5.310 8.478 9.671 1.00 89.94 99 PHE A N 1
ATOM 744 C CA . PHE A 1 99 ? -5.356 7.684 10.892 1.00 89.94 99 PHE A CA 1
ATOM 745 C C . PHE A 1 99 ? -3.958 7.205 11.288 1.00 89.94 99 PHE A C 1
ATOM 747 O O . PHE A 1 99 ? -3.563 7.352 12.445 1.00 89.94 99 PHE A O 1
ATOM 754 N N . TRP A 1 100 ? -3.167 6.706 10.336 1.00 89.38 100 TRP A N 1
ATOM 755 C CA . TRP A 1 100 ? -1.808 6.240 10.618 1.00 89.38 100 TRP A CA 1
ATOM 756 C C . TRP A 1 100 ? -0.864 7.374 11.035 1.00 89.38 100 TRP A C 1
ATOM 758 O O . TRP A 1 100 ? -0.088 7.194 11.976 1.00 89.38 100 TRP A O 1
ATOM 768 N N . ILE A 1 101 ? -0.973 8.556 10.420 1.00 92.19 101 ILE A N 1
ATOM 769 C CA . ILE A 1 101 ? -0.247 9.769 10.839 1.00 92.19 101 ILE A CA 1
ATOM 770 C C . ILE A 1 101 ? -0.617 10.141 12.275 1.00 92.19 101 ILE A C 1
ATOM 772 O O . ILE A 1 101 ? 0.257 10.435 13.093 1.00 92.19 101 ILE A O 1
ATOM 776 N N . TRP A 1 102 ? -1.903 10.074 12.617 1.00 93.31 102 TRP A N 1
ATOM 777 C CA . TRP A 1 102 ? -2.351 10.338 13.978 1.00 93.31 102 TRP A CA 1
ATOM 778 C C . TRP A 1 102 ? -1.781 9.329 14.987 1.00 93.31 102 TRP A C 1
ATOM 780 O O . TRP A 1 102 ? -1.304 9.743 16.044 1.00 93.31 102 TRP A O 1
ATOM 790 N N . ILE A 1 103 ? -1.722 8.032 14.663 1.00 94.44 103 ILE A N 1
ATOM 791 C CA . ILE A 1 103 ? -1.057 7.035 15.522 1.00 94.44 103 ILE A CA 1
ATOM 792 C C . ILE A 1 103 ? 0.438 7.353 15.697 1.00 94.44 103 ILE A C 1
ATOM 794 O O . ILE A 1 103 ? 0.963 7.236 16.808 1.00 94.44 103 ILE A O 1
ATOM 798 N N . ILE A 1 104 ? 1.135 7.796 14.645 1.00 95.38 104 ILE A N 1
ATOM 799 C CA . ILE A 1 104 ? 2.546 8.225 14.728 1.00 95.38 104 ILE A CA 1
ATOM 800 C C . ILE A 1 104 ? 2.696 9.426 15.673 1.00 95.38 104 ILE A C 1
ATOM 802 O O . ILE A 1 104 ? 3.601 9.438 16.515 1.00 95.38 104 ILE A O 1
ATOM 806 N N . GLN A 1 105 ? 1.789 10.402 15.596 1.00 96.25 105 GLN A N 1
ATOM 807 C CA . GLN A 1 105 ? 1.759 11.537 16.519 1.00 96.25 105 GLN A CA 1
ATOM 808 C C . GLN A 1 105 ? 1.557 11.077 17.965 1.00 96.25 105 GLN A C 1
ATOM 810 O O . GLN A 1 105 ? 2.338 11.467 18.828 1.00 96.25 105 GLN A O 1
ATOM 815 N N . GLN A 1 106 ? 0.567 10.218 18.232 1.00 96.69 106 GLN A N 1
ATOM 816 C CA . GLN A 1 106 ? 0.314 9.683 19.578 1.00 96.69 106 GLN A CA 1
ATOM 817 C C . GLN A 1 106 ? 1.527 8.915 20.119 1.00 96.69 106 GLN A C 1
ATOM 819 O O . GLN A 1 106 ? 1.915 9.082 21.272 1.00 96.69 106 GLN A O 1
ATOM 824 N N . SER A 1 107 ? 2.185 8.133 19.263 1.00 97.12 107 SER A N 1
ATOM 825 C CA . SER A 1 107 ? 3.397 7.393 19.632 1.00 97.12 107 SER A CA 1
ATOM 826 C C . SER A 1 107 ? 4.538 8.331 20.021 1.00 97.12 107 SER A C 1
ATOM 828 O O . SER A 1 107 ? 5.245 8.080 20.995 1.00 97.12 107 SER A O 1
ATOM 830 N N . THR A 1 108 ? 4.702 9.430 19.281 1.00 97.06 108 THR A N 1
ATOM 831 C CA . THR A 1 108 ? 5.724 10.450 19.551 1.00 97.06 108 THR A CA 1
ATOM 832 C C . THR A 1 108 ? 5.400 11.233 20.825 1.00 97.06 108 THR A C 1
ATOM 834 O O . THR A 1 108 ? 6.278 11.411 21.663 1.00 97.06 108 THR A O 1
ATOM 837 N N . ALA A 1 109 ? 4.135 11.611 21.025 1.00 97.50 109 ALA A N 1
ATOM 838 C CA . ALA A 1 109 ? 3.631 12.246 22.243 1.00 97.50 109 ALA A CA 1
ATOM 839 C C . ALA A 1 109 ? 3.943 11.407 23.495 1.00 97.50 109 ALA A C 1
ATOM 841 O O . ALA A 1 109 ? 4.551 11.895 24.450 1.00 97.50 109 ALA A O 1
ATOM 842 N N . SER A 1 110 ? 3.617 10.110 23.459 1.00 97.38 110 SER A N 1
ATOM 843 C CA . SER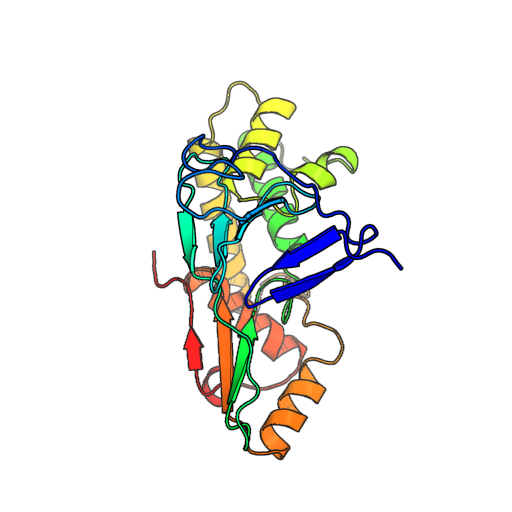 A 1 110 ? 3.906 9.170 24.550 1.00 97.38 110 SER A CA 1
ATOM 844 C C . SER A 1 110 ? 5.404 9.002 24.798 1.00 97.38 110 SER A C 1
ATOM 846 O O . SER A 1 110 ? 5.834 8.913 25.947 1.00 97.38 110 SER A O 1
ATOM 848 N N . LEU A 1 111 ? 6.213 9.002 23.736 1.00 96.31 111 LEU A N 1
ATOM 849 C CA . LEU A 1 111 ? 7.665 8.881 23.834 1.00 96.31 111 LEU A CA 1
ATOM 850 C C . LEU A 1 111 ? 8.323 10.120 24.466 1.00 96.31 111 LEU A C 1
ATOM 852 O O . LEU A 1 111 ? 9.299 9.985 25.212 1.00 96.31 111 LEU A O 1
ATOM 856 N N . LEU A 1 112 ? 7.769 11.304 24.190 1.00 96.69 112 LEU A N 1
ATOM 857 C CA . LEU A 1 112 ? 8.162 12.586 24.781 1.00 96.69 112 LEU A CA 1
ATOM 858 C C . LEU A 1 112 ? 7.620 12.779 26.204 1.00 96.69 112 LEU A C 1
ATOM 860 O O . LEU A 1 112 ? 8.149 13.597 26.953 1.00 96.69 112 LEU A O 1
ATOM 864 N N . GLY A 1 113 ? 6.576 12.037 26.583 1.00 96.69 113 GLY A N 1
ATOM 865 C CA . GLY A 1 113 ? 5.817 12.302 27.805 1.00 96.69 113 GLY A CA 1
ATOM 866 C C . GLY A 1 113 ? 5.003 13.598 27.728 1.00 96.69 113 GLY A C 1
ATOM 867 O O . GLY A 1 113 ? 4.678 14.168 28.768 1.00 96.69 113 GLY A O 1
ATOM 868 N N . ASP A 1 114 ? 4.687 14.062 26.515 1.00 96.69 114 ASP A N 1
ATOM 869 C CA . ASP A 1 114 ? 3.929 15.286 26.260 1.00 96.69 114 ASP A CA 1
ATOM 870 C C . ASP A 1 114 ? 2.606 14.954 25.548 1.00 96.69 114 ASP A C 1
ATOM 872 O O . ASP A 1 114 ? 2.598 14.739 24.335 1.00 96.69 114 ASP A O 1
ATOM 876 N N . PRO A 1 115 ? 1.471 14.914 26.271 1.00 93.56 115 PRO A N 1
ATOM 877 C CA . PRO A 1 115 ? 0.176 14.579 25.684 1.00 93.56 115 PRO A CA 1
ATOM 878 C C . PRO A 1 115 ? -0.364 15.654 24.730 1.00 93.56 115 PRO A C 1
ATOM 880 O O . PRO A 1 115 ? -1.310 15.373 23.997 1.00 93.56 115 PRO A O 1
ATOM 883 N N . ASN A 1 116 ? 0.207 16.865 24.731 1.00 96.12 116 ASN A N 1
ATOM 884 C CA . ASN A 1 116 ? -0.212 17.963 23.857 1.00 96.12 116 ASN A CA 1
ATOM 885 C C . ASN A 1 116 ? 0.630 18.052 22.577 1.00 96.12 116 ASN A C 1
ATOM 887 O O . ASN A 1 116 ? 0.480 19.003 21.811 1.00 96.12 116 ASN A O 1
ATOM 891 N N . PHE A 1 117 ? 1.530 17.095 22.348 1.00 97.25 117 PHE A N 1
ATOM 892 C CA . PHE A 1 117 ? 2.373 17.083 21.163 1.00 97.25 117 PHE A CA 1
ATOM 893 C C . PHE A 1 117 ? 1.550 16.935 19.873 1.00 97.25 117 PHE A C 1
ATOM 895 O O . PHE A 1 117 ? 0.716 16.031 19.729 1.00 97.25 117 PHE A O 1
ATOM 902 N N . GLU A 1 118 ? 1.869 17.779 18.893 1.00 97.06 118 GLU A N 1
ATOM 903 C CA . GLU A 1 118 ? 1.318 17.731 17.543 1.00 97.06 118 GLU A CA 1
ATOM 904 C C . GLU A 1 118 ? 2.432 17.728 16.495 1.00 97.06 118 GLU A C 1
ATOM 906 O O . GLU A 1 118 ? 3.440 18.428 16.631 1.00 97.06 118 GLU A O 1
ATOM 911 N N . LEU A 1 119 ? 2.241 16.938 15.433 1.00 96.44 119 LEU A N 1
ATOM 912 C CA . LEU A 1 119 ? 3.135 16.973 14.280 1.00 96.44 119 LEU A CA 1
ATOM 913 C C . LEU A 1 119 ? 2.959 18.297 13.532 1.00 96.44 119 LEU A C 1
ATOM 915 O O . LEU A 1 119 ? 1.850 18.788 13.325 1.00 96.44 119 LEU A O 1
ATOM 919 N N . GLN A 1 120 ? 4.073 18.862 13.092 1.00 96.12 120 GLN A N 1
ATOM 920 C CA . GLN A 1 120 ? 4.112 20.083 12.301 1.00 96.12 120 GLN A CA 1
ATOM 921 C C . GLN A 1 120 ? 3.794 19.772 10.836 1.00 96.12 120 GLN A C 1
ATOM 923 O O . GLN A 1 120 ? 4.070 18.680 10.346 1.00 96.12 120 GLN A O 1
ATOM 928 N N . GLU A 1 121 ? 3.325 20.765 10.079 1.00 93.19 121 GLU A N 1
ATOM 929 C CA . GLU A 1 121 ? 3.119 20.621 8.627 1.00 93.19 121 GLU A CA 1
ATOM 930 C C . GLU A 1 121 ? 4.402 20.170 7.900 1.00 93.19 121 GLU A C 1
ATOM 932 O O . GLU A 1 121 ? 4.362 19.331 7.001 1.00 93.19 121 GLU A O 1
ATOM 937 N N . ALA A 1 122 ? 5.563 20.643 8.364 1.00 94.19 122 ALA A N 1
ATOM 938 C CA . ALA A 1 122 ? 6.872 20.245 7.849 1.00 94.19 122 ALA A CA 1
ATOM 939 C C . ALA A 1 122 ? 7.222 18.758 8.087 1.00 94.19 122 ALA A C 1
ATOM 941 O O . ALA A 1 122 ? 8.171 18.261 7.478 1.00 94.19 122 ALA A O 1
ATOM 942 N N . ASP A 1 123 ? 6.489 18.048 8.952 1.00 94.50 123 ASP A N 1
ATOM 943 C CA . ASP A 1 123 ? 6.672 16.611 9.190 1.00 94.50 123 ASP A CA 1
ATOM 944 C C . ASP A 1 123 ? 5.970 15.755 8.139 1.00 94.50 123 ASP A C 1
ATOM 946 O O . ASP A 1 123 ? 6.419 14.642 7.870 1.00 94.50 123 ASP A O 1
ATOM 950 N N . MET A 1 124 ? 4.890 16.261 7.532 1.00 91.94 124 MET A N 1
ATOM 951 C CA . MET A 1 124 ? 3.979 15.485 6.680 1.00 91.94 124 MET A CA 1
ATOM 952 C C . MET A 1 124 ? 4.680 14.720 5.546 1.00 91.94 124 MET A C 1
ATOM 954 O O . MET A 1 124 ? 4.366 13.541 5.366 1.00 91.94 124 MET A O 1
ATOM 958 N N . PRO A 1 125 ? 5.678 15.292 4.837 1.00 89.06 125 PRO A N 1
ATOM 959 C CA . PRO A 1 125 ? 6.421 14.557 3.810 1.00 89.06 125 PRO A CA 1
ATOM 960 C C . PRO A 1 125 ? 7.198 13.339 4.336 1.00 89.06 125 PRO A C 1
ATOM 962 O O . PRO A 1 125 ? 7.569 12.472 3.554 1.00 89.06 125 PRO A O 1
ATOM 965 N N . TYR A 1 126 ? 7.468 13.275 5.641 1.00 88.12 126 TYR A N 1
ATOM 966 C CA . TYR A 1 126 ? 8.271 12.232 6.283 1.00 88.12 126 TYR A CA 1
ATOM 967 C C . TYR A 1 126 ? 7.440 11.235 7.094 1.00 88.12 126 TYR A C 1
ATOM 969 O O . TYR A 1 126 ? 7.964 10.188 7.476 1.00 88.12 126 TYR A O 1
ATOM 977 N N . VAL A 1 127 ? 6.165 11.540 7.357 1.00 88.50 127 VAL A N 1
ATOM 978 C CA . VAL A 1 127 ? 5.216 10.676 8.087 1.00 88.50 127 VAL A CA 1
ATOM 979 C C . VAL A 1 127 ? 4.110 10.102 7.190 1.00 88.50 127 VAL A C 1
ATOM 981 O O . VAL A 1 127 ? 3.162 9.510 7.691 1.00 88.50 127 VAL A O 1
ATOM 984 N N . SER A 1 128 ? 4.244 10.246 5.867 1.00 83.69 128 SER A N 1
ATOM 985 C CA . SER A 1 128 ? 3.331 9.695 4.859 1.00 83.69 128 SER A CA 1
ATOM 986 C C . SER A 1 128 ? 4.097 8.964 3.749 1.00 83.69 128 SER A C 1
ATOM 988 O O . SER A 1 128 ? 5.182 9.394 3.365 1.00 83.69 128 SER A O 1
ATOM 990 N N . GLY A 1 129 ? 3.563 7.850 3.236 1.00 73.38 129 GLY A N 1
ATOM 991 C CA . GLY A 1 129 ? 4.106 7.141 2.062 1.00 73.38 129 GLY A CA 1
ATOM 992 C C . GLY A 1 129 ? 5.385 6.310 2.279 1.00 73.38 129 GLY A C 1
ATOM 993 O O . GLY A 1 129 ? 6.017 5.898 1.298 1.00 73.38 129 GLY A O 1
ATOM 994 N N . HIS A 1 130 ? 5.768 6.052 3.534 1.00 74.62 130 HIS A N 1
ATOM 995 C CA . HIS A 1 130 ? 6.894 5.18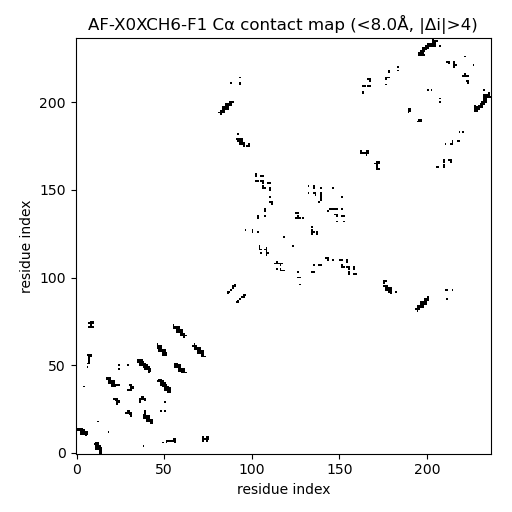6 3.908 1.00 74.62 130 HIS A CA 1
ATOM 996 C C . HIS A 1 130 ? 6.445 4.091 4.887 1.00 74.62 130 HIS A C 1
ATOM 998 O O . HIS A 1 130 ? 5.277 3.996 5.262 1.00 74.62 130 HIS A O 1
ATOM 1004 N N . SER A 1 131 ? 7.362 3.212 5.291 1.00 79.62 131 SER A N 1
ATOM 1005 C CA . SER A 1 131 ? 7.066 2.243 6.341 1.00 79.62 131 SER A CA 1
ATOM 1006 C C . SER A 1 131 ? 6.926 2.929 7.703 1.00 79.62 131 SER A C 1
ATOM 1008 O O . SER A 1 131 ? 7.583 3.928 8.000 1.00 79.62 131 SER A O 1
ATOM 1010 N N . VAL A 1 132 ? 6.152 2.313 8.601 1.00 84.81 132 VAL A N 1
ATOM 1011 C CA . VAL A 1 132 ? 6.009 2.756 10.002 1.00 84.81 132 VAL A CA 1
ATOM 1012 C C . VAL A 1 132 ? 7.368 2.993 10.668 1.00 84.81 132 VAL A C 1
ATOM 1014 O O . VAL A 1 132 ? 7.543 3.942 11.424 1.00 84.81 132 VAL A O 1
ATOM 1017 N N . SER A 1 133 ? 8.356 2.145 10.380 1.00 86.19 133 SER A N 1
ATOM 1018 C CA . SER A 1 133 ? 9.676 2.254 11.009 1.00 86.19 133 SER A CA 1
ATOM 1019 C C . SER A 1 133 ? 10.455 3.471 10.522 1.00 86.19 133 SER A C 1
ATOM 1021 O O . SER A 1 133 ? 11.129 4.111 11.325 1.00 86.19 133 SER A O 1
ATOM 1023 N N . GLU A 1 134 ? 10.336 3.819 9.240 1.00 87.44 134 GLU A N 1
ATOM 1024 C CA . GLU A 1 134 ? 10.935 5.036 8.683 1.00 87.44 134 GLU A CA 1
ATOM 1025 C C . GLU A 1 134 ? 10.299 6.291 9.296 1.00 87.44 134 GLU A C 1
ATOM 1027 O O . GLU A 1 134 ? 11.021 7.204 9.703 1.00 87.44 134 GLU A O 1
ATOM 1032 N N . HIS A 1 135 ? 8.971 6.300 9.450 1.00 91.62 135 HIS A N 1
ATOM 1033 C CA . HIS A 1 135 ? 8.239 7.399 10.084 1.00 91.62 135 HIS A CA 1
ATOM 1034 C C . HIS A 1 135 ? 8.656 7.608 11.544 1.00 91.62 135 HIS A C 1
ATOM 1036 O O . HIS A 1 135 ? 9.032 8.712 11.938 1.00 91.62 135 HIS A O 1
ATOM 1042 N N . LEU A 1 136 ? 8.669 6.536 12.343 1.00 94.31 136 LEU A N 1
ATOM 1043 C CA . LEU A 1 136 ? 9.090 6.611 13.744 1.00 94.31 136 LEU A CA 1
ATOM 1044 C C . LEU A 1 136 ? 10.555 7.048 13.866 1.00 94.31 136 LEU A C 1
ATOM 1046 O O . LEU A 1 136 ? 10.885 7.856 14.732 1.00 94.31 136 LEU A O 1
ATOM 1050 N N . GLN A 1 137 ? 11.436 6.572 12.981 1.00 93.31 137 GLN A N 1
ATOM 1051 C CA . GLN A 1 137 ? 12.839 6.979 12.987 1.00 93.31 137 GLN A CA 1
ATOM 1052 C C . GLN A 1 137 ? 13.011 8.472 12.670 1.00 93.31 137 GLN A C 1
ATOM 1054 O O . GLN A 1 137 ? 13.865 9.125 13.272 1.00 93.31 137 GLN A O 1
ATOM 1059 N N . TYR A 1 138 ? 12.213 9.031 11.756 1.00 94.75 138 TYR A N 1
ATOM 1060 C CA . TYR A 1 138 ? 12.181 10.475 11.524 1.00 94.75 138 TYR A CA 1
ATOM 1061 C C . TYR A 1 138 ? 11.786 11.240 12.794 1.00 94.75 138 TYR A C 1
ATOM 1063 O O . TYR A 1 138 ? 12.532 12.126 13.219 1.00 94.75 138 TYR A O 1
ATOM 1071 N N . CYS A 1 139 ? 10.672 10.859 13.429 1.00 96.56 139 CYS A N 1
ATOM 1072 C CA . CYS A 1 139 ? 10.179 11.516 14.640 1.00 96.56 139 CYS A CA 1
ATOM 1073 C C . CYS A 1 139 ? 11.201 11.457 15.783 1.00 96.56 139 CYS A C 1
ATOM 1075 O O . CYS A 1 139 ? 11.449 12.473 16.427 1.00 96.56 139 CYS A O 1
ATOM 1077 N N . ILE A 1 140 ? 11.858 10.310 15.982 1.00 96.25 140 ILE A N 1
ATOM 1078 C CA . ILE A 1 140 ? 12.942 10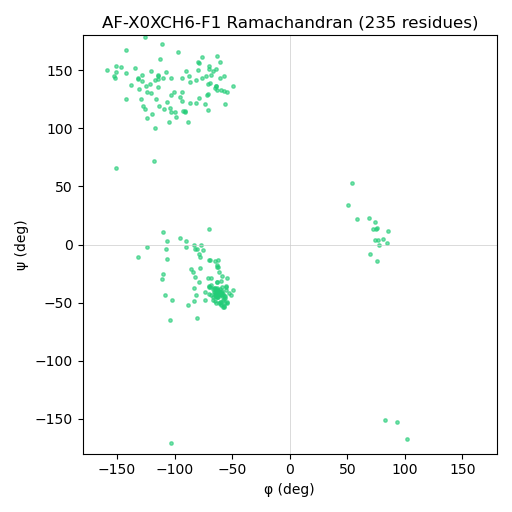.154 16.964 1.00 96.25 140 ILE A CA 1
ATOM 1079 C C . ILE A 1 140 ? 14.074 11.137 16.673 1.00 96.25 140 ILE A C 1
ATOM 1081 O O . ILE A 1 140 ? 14.442 11.923 17.540 1.00 96.25 140 ILE A O 1
ATOM 1085 N N . ARG A 1 141 ? 14.598 11.151 15.439 1.00 96.06 141 ARG A N 1
ATOM 1086 C CA . ARG A 1 141 ? 15.711 12.043 15.073 1.00 96.06 141 ARG A CA 1
ATOM 1087 C C . ARG A 1 141 ? 15.378 13.519 15.285 1.00 96.06 141 ARG A C 1
ATOM 1089 O O . ARG A 1 141 ? 16.270 14.278 15.650 1.00 96.06 141 ARG A O 1
ATOM 1096 N N . LYS A 1 142 ? 14.133 13.925 15.019 1.00 97.31 142 LYS A N 1
ATOM 1097 C CA . LYS A 1 142 ? 13.708 15.327 15.113 1.00 97.31 142 LYS A CA 1
ATOM 1098 C C . LYS A 1 142 ? 13.372 15.755 16.544 1.00 97.31 142 LYS A C 1
ATOM 1100 O O . LYS A 1 142 ? 13.752 16.854 16.934 1.00 97.31 142 LYS A O 1
ATOM 1105 N N . TYR A 1 143 ? 12.661 14.922 17.301 1.00 97.50 143 TYR A N 1
ATOM 1106 C CA . TYR A 1 143 ? 12.025 15.339 18.555 1.00 97.50 143 TYR A CA 1
ATOM 1107 C C . TYR A 1 143 ? 12.649 14.741 19.818 1.00 97.50 143 TYR A C 1
ATOM 1109 O O . TYR A 1 143 ? 12.600 15.376 20.865 1.00 97.50 143 TYR A O 1
ATOM 1117 N N . CYS A 1 144 ? 13.227 13.543 19.740 1.00 95.75 144 CYS A N 1
ATOM 1118 C CA . CYS A 1 144 ? 13.765 12.827 20.901 1.00 95.75 144 CYS A CA 1
ATOM 1119 C C . CYS A 1 144 ? 14.941 11.915 20.502 1.00 95.75 144 CYS A C 1
ATOM 1121 O O . CYS A 1 144 ? 14.830 10.685 20.550 1.00 95.75 144 CYS A O 1
ATOM 1123 N N . PRO A 1 145 ? 16.075 12.496 20.059 1.00 95.94 145 PRO A N 1
ATOM 1124 C CA . PRO A 1 145 ? 17.194 11.747 19.480 1.00 95.94 145 PRO A CA 1
ATOM 1125 C C . PRO A 1 145 ? 17.855 10.756 20.451 1.00 95.94 145 PRO A C 1
ATOM 1127 O O . PRO A 1 145 ? 18.624 9.897 20.026 1.00 95.94 145 PRO A O 1
ATOM 1130 N N . GLU A 1 146 ? 17.567 10.857 21.745 1.00 96.12 146 GLU A N 1
ATOM 1131 C CA . GLU A 1 146 ? 18.011 9.940 22.791 1.00 96.12 146 GLU A CA 1
ATOM 1132 C C . GLU A 1 146 ? 17.208 8.628 22.872 1.00 96.12 146 GLU A C 1
ATOM 1134 O O . GLU A 1 146 ? 17.577 7.731 23.633 1.00 96.12 146 GLU A O 1
ATOM 1139 N N . LYS A 1 147 ? 16.103 8.507 22.129 1.00 96.25 147 LYS A N 1
ATOM 1140 C CA . LYS A 1 147 ? 15.201 7.344 22.145 1.00 96.25 147 LYS A CA 1
ATOM 1141 C C . LYS A 1 147 ? 15.501 6.365 21.013 1.00 96.25 147 LYS A C 1
ATOM 1143 O O . LYS A 1 147 ? 16.191 6.688 20.049 1.00 96.25 147 LYS A O 1
ATOM 1148 N N . THR A 1 148 ? 14.946 5.155 21.108 1.00 94.62 148 THR A N 1
ATOM 1149 C CA . THR A 1 148 ? 15.114 4.113 20.080 1.00 94.62 148 THR A CA 1
ATOM 1150 C C . THR A 1 148 ? 13.820 3.795 19.332 1.00 94.62 148 THR A C 1
ATOM 1152 O O . THR A 1 148 ? 12.710 4.040 19.813 1.00 94.62 148 THR A O 1
ATOM 1155 N N . VAL A 1 149 ? 13.958 3.206 18.140 1.00 92.88 149 VAL A N 1
ATOM 1156 C CA . VAL A 1 149 ? 12.818 2.785 17.308 1.00 92.88 149 VAL A CA 1
ATOM 1157 C C . VAL A 1 149 ? 12.000 1.699 18.008 1.00 92.88 149 VAL A C 1
ATOM 1159 O O . VAL A 1 149 ? 10.782 1.663 17.870 1.00 92.88 149 VAL A O 1
ATOM 1162 N N . GLU A 1 150 ? 12.629 0.839 18.804 1.00 93.06 150 GLU A N 1
ATOM 1163 C CA . GLU A 1 150 ? 11.966 -0.222 19.569 1.00 93.06 150 GLU A CA 1
ATOM 1164 C C . GLU A 1 150 ? 11.044 0.358 20.647 1.00 93.06 150 GLU A C 1
ATOM 1166 O O . GLU A 1 150 ? 9.919 -0.115 20.812 1.00 93.06 150 GLU A O 1
ATOM 1171 N N . GLN A 1 151 ? 11.484 1.417 21.336 1.00 94.25 151 GLN A N 1
ATOM 1172 C CA . GLN A 1 151 ? 10.648 2.134 22.303 1.00 94.25 151 GLN A CA 1
ATOM 1173 C C . GLN A 1 151 ? 9.444 2.781 21.612 1.00 94.25 151 GLN A C 1
ATOM 1175 O O . GLN A 1 151 ? 8.316 2.636 22.077 1.00 94.25 151 GLN A O 1
ATOM 1180 N N . ALA A 1 152 ? 9.668 3.438 20.471 1.00 95.00 152 ALA A N 1
ATOM 1181 C CA . ALA A 1 152 ? 8.596 4.050 19.692 1.00 95.00 152 ALA A CA 1
ATOM 1182 C C . ALA A 1 152 ? 7.598 3.010 19.155 1.00 95.00 152 ALA A C 1
ATOM 1184 O O . ALA A 1 152 ? 6.389 3.224 19.213 1.00 95.00 152 ALA A O 1
ATOM 1185 N N . ARG A 1 153 ? 8.087 1.855 18.683 1.00 94.00 153 ARG A N 1
ATOM 1186 C CA . ARG A 1 153 ? 7.248 0.746 18.204 1.00 94.00 153 ARG A CA 1
ATOM 1187 C C . ARG A 1 153 ? 6.336 0.208 19.296 1.00 94.00 153 ARG A C 1
ATOM 1189 O O . ARG A 1 153 ? 5.190 -0.102 18.998 1.00 94.00 153 ARG A O 1
ATOM 1196 N N . LYS A 1 154 ? 6.814 0.122 20.541 1.00 94.94 154 LYS A N 1
ATOM 1197 C CA . LYS A 1 154 ? 5.976 -0.306 21.667 1.00 94.94 154 LYS A CA 1
ATOM 1198 C C . LYS A 1 154 ? 4.741 0.590 21.804 1.00 94.94 154 LYS A C 1
ATOM 1200 O O . LYS A 1 154 ? 3.631 0.073 21.762 1.00 94.94 154 LYS A O 1
ATOM 1205 N N . TYR A 1 155 ? 4.929 1.910 21.873 1.00 96.56 155 TYR A N 1
ATOM 1206 C CA . TYR A 1 155 ? 3.805 2.851 21.932 1.00 96.56 155 TYR A CA 1
ATOM 1207 C C . TYR A 1 155 ? 2.932 2.795 20.678 1.00 96.56 155 TYR A C 1
ATOM 1209 O O . TYR A 1 155 ? 1.711 2.806 20.781 1.00 96.56 155 TYR A O 1
ATOM 1217 N N . TYR A 1 156 ? 3.540 2.678 19.497 1.00 94.75 156 TYR A N 1
ATOM 1218 C CA . TYR A 1 156 ? 2.802 2.557 18.242 1.00 94.75 156 TYR A CA 1
ATOM 1219 C C . TYR A 1 156 ? 1.848 1.363 18.240 1.00 94.75 156 TYR A C 1
ATOM 1221 O O . TYR A 1 156 ? 0.684 1.518 17.870 1.00 94.75 156 TYR A O 1
ATOM 1229 N N . PHE A 1 157 ? 2.310 0.185 18.665 1.00 92.44 157 PHE A N 1
ATOM 1230 C CA . PHE A 1 157 ? 1.455 -0.996 18.751 1.00 92.44 157 PHE A CA 1
ATOM 1231 C C . PHE A 1 157 ? 0.402 -0.853 19.850 1.00 92.44 157 PHE A C 1
ATOM 1233 O O . PHE A 1 157 ? -0.765 -1.090 19.570 1.00 92.44 157 PHE A O 1
ATOM 1240 N N . GLU A 1 158 ? 0.762 -0.357 21.039 1.00 94.38 158 GLU A N 1
ATOM 1241 C CA . GLU A 1 158 ? -0.205 -0.109 22.121 1.00 94.38 158 GLU A CA 1
ATOM 1242 C C . GLU A 1 158 ? -1.341 0.833 21.684 1.00 94.38 158 GLU A C 1
ATOM 1244 O O . GLU A 1 158 ? -2.515 0.547 21.926 1.00 94.38 158 GLU A O 1
ATOM 1249 N N . HIS A 1 159 ? -1.014 1.938 21.008 1.00 94.44 159 HIS A N 1
ATOM 1250 C CA . HIS A 1 159 ? -2.017 2.849 20.459 1.00 94.44 159 HIS A CA 1
ATOM 1251 C C . HIS A 1 159 ? -2.811 2.192 19.334 1.00 94.44 159 HIS A C 1
ATOM 1253 O O . HIS A 1 159 ? -4.034 2.242 19.358 1.00 94.44 159 HIS A O 1
ATOM 1259 N N . THR A 1 160 ? -2.147 1.546 18.373 1.00 92.19 160 THR A N 1
ATOM 1260 C CA . THR A 1 160 ? -2.836 0.886 17.255 1.00 92.19 160 THR A CA 1
ATOM 1261 C C . THR A 1 160 ? -3.850 -0.133 17.762 1.00 92.19 160 THR A C 1
ATOM 1263 O O . THR A 1 160 ? -5.010 -0.074 17.370 1.00 92.19 160 THR A O 1
ATOM 1266 N N . ASP A 1 161 ? -3.440 -1.028 18.658 1.00 91.88 161 ASP A N 1
ATOM 1267 C CA . ASP A 1 161 ? -4.281 -2.113 19.161 1.00 91.88 161 ASP A CA 1
ATOM 1268 C C . ASP A 1 161 ? -5.484 -1.568 19.933 1.00 91.88 161 ASP A C 1
ATOM 1270 O O . ASP A 1 161 ? -6.611 -2.018 19.722 1.00 91.88 161 ASP A O 1
ATOM 1274 N N . ARG A 1 162 ? -5.269 -0.542 20.769 1.00 93.12 162 ARG A N 1
ATOM 1275 C CA . ARG A 1 162 ? -6.355 0.134 21.486 1.00 93.12 162 ARG A CA 1
ATOM 1276 C C . ARG A 1 162 ? -7.376 0.730 20.521 1.00 93.12 162 ARG A C 1
ATOM 1278 O O . ARG A 1 162 ? -8.568 0.482 20.664 1.00 93.12 162 ARG A O 1
ATOM 1285 N N . GLU A 1 163 ? -6.924 1.497 19.535 1.00 92.56 163 GLU A N 1
ATOM 1286 C CA . GLU A 1 163 ? -7.829 2.181 18.605 1.00 92.56 163 GLU A CA 1
ATOM 1287 C C . GLU A 1 163 ? -8.532 1.196 17.658 1.00 92.56 163 GLU A C 1
ATOM 1289 O O . GLU A 1 163 ? -9.717 1.358 17.368 1.00 92.56 163 GLU A O 1
ATOM 1294 N N . MET A 1 164 ? -7.848 0.129 17.228 1.00 91.12 164 MET A N 1
ATOM 1295 C CA . MET A 1 164 ? -8.469 -0.957 16.461 1.00 91.12 164 MET A CA 1
ATOM 1296 C C . MET A 1 164 ? -9.570 -1.648 17.268 1.00 91.12 164 MET A C 1
ATOM 1298 O O . MET A 1 164 ? -10.645 -1.921 16.728 1.00 91.12 164 MET A O 1
ATOM 1302 N N . GLN A 1 165 ? -9.343 -1.888 18.562 1.00 91.69 165 GLN A N 1
ATOM 1303 C CA . GLN A 1 165 ? -10.346 -2.480 19.443 1.00 91.69 165 GLN A CA 1
ATOM 1304 C C . GLN A 1 165 ? -11.563 -1.565 19.618 1.00 91.69 165 GLN A C 1
ATOM 1306 O O . GLN A 1 165 ? -12.699 -2.026 19.495 1.00 91.69 165 GLN A O 1
ATOM 1311 N N . GLU A 1 166 ? -11.356 -0.262 19.823 1.00 92.62 166 GLU A N 1
ATOM 1312 C CA . GLU A 1 166 ? -12.461 0.699 19.901 1.00 92.62 166 GLU A CA 1
ATOM 1313 C C . GLU A 1 166 ? -13.294 0.697 18.607 1.00 92.62 166 GLU A C 1
ATOM 1315 O O . GLU A 1 166 ? -14.528 0.687 18.658 1.00 92.62 166 GLU A O 1
ATOM 1320 N N . ILE A 1 167 ? -12.655 0.631 17.432 1.00 88.88 167 ILE A N 1
ATOM 1321 C CA . ILE A 1 167 ? -13.351 0.525 16.137 1.00 88.88 167 ILE A CA 1
ATOM 1322 C C . ILE A 1 167 ? -14.170 -0.765 16.054 1.00 88.88 167 ILE A C 1
ATOM 1324 O O . ILE A 1 167 ? -15.344 -0.730 15.665 1.00 88.88 167 ILE A O 1
ATOM 1328 N N . MET A 1 168 ? -13.597 -1.899 16.456 1.00 89.25 168 MET A N 1
ATOM 1329 C CA . MET A 1 168 ? -14.307 -3.180 16.486 1.00 89.25 168 MET A CA 1
ATOM 1330 C C . MET A 1 168 ? -15.564 -3.110 17.358 1.00 89.25 168 MET A C 1
ATOM 1332 O O . MET A 1 168 ? -16.644 -3.518 16.915 1.00 89.25 168 MET A O 1
ATOM 1336 N N . GLU A 1 169 ? -15.447 -2.501 18.536 1.00 90.62 169 GLU A N 1
ATOM 1337 C CA . GLU A 1 169 ? -16.533 -2.312 19.504 1.00 90.62 169 GLU A CA 1
ATOM 1338 C C . GLU A 1 169 ? -17.513 -1.184 19.129 1.00 90.62 169 GLU A C 1
ATOM 1340 O O . GLU A 1 169 ? -18.499 -0.959 19.830 1.00 90.62 169 GLU A O 1
ATOM 1345 N N . GLY A 1 170 ? -17.285 -0.493 18.006 1.00 85.31 170 GLY A N 1
ATOM 1346 C CA . GLY A 1 170 ? -18.167 0.563 17.498 1.00 85.31 170 GLY A CA 1
ATOM 1347 C C . GLY A 1 170 ? -18.054 1.891 18.250 1.00 85.31 170 GLY A C 1
ATOM 1348 O O . GLY A 1 170 ? -18.920 2.746 18.095 1.00 85.31 170 GLY A O 1
ATOM 1349 N N . ARG A 1 171 ? -17.002 2.061 19.055 1.00 87.50 171 ARG A N 1
ATOM 1350 C CA . ARG A 1 171 ? -16.669 3.291 19.793 1.00 87.50 171 ARG A CA 1
ATOM 1351 C C . ARG A 1 171 ? -15.469 4.041 19.217 1.00 87.50 171 ARG A C 1
ATOM 1353 O O . ARG A 1 171 ? -15.112 5.109 19.705 1.00 87.50 171 ARG A O 1
ATOM 1360 N N . GLY A 1 172 ? -14.836 3.468 18.198 1.00 80.88 172 GLY A N 1
ATOM 1361 C CA . GLY A 1 172 ? -13.683 4.047 17.535 1.00 80.88 172 GLY A CA 1
ATOM 1362 C C . GLY A 1 172 ? -14.005 5.370 16.855 1.00 80.88 172 GLY A C 1
ATOM 1363 O O . GLY A 1 172 ? -15.158 5.709 16.589 1.00 80.88 172 GLY A O 1
ATOM 1364 N N . ARG A 1 173 ? -12.947 6.119 16.556 1.00 76.56 173 ARG A N 1
ATOM 1365 C CA . ARG A 1 173 ? -13.041 7.447 15.954 1.00 76.56 173 ARG A CA 1
ATOM 1366 C C . ARG A 1 173 ? -13.821 7.414 14.635 1.00 76.56 173 ARG A C 1
ATOM 1368 O O . ARG A 1 173 ? -13.420 6.752 13.676 1.00 76.56 173 ARG A O 1
ATOM 1375 N N . GLU A 1 174 ? -14.907 8.181 14.570 1.00 68.06 174 GLU A N 1
ATOM 1376 C CA . GLU A 1 174 ? -15.678 8.345 13.338 1.00 68.06 174 GLU A CA 1
ATOM 1377 C C . GLU A 1 174 ? -14.800 8.925 12.220 1.00 68.06 174 GLU A C 1
ATOM 1379 O O . GLU A 1 174 ? -14.050 9.881 12.422 1.00 68.06 174 GLU A O 1
ATOM 1384 N N . GLY A 1 175 ? -14.879 8.328 11.028 1.00 69.31 175 GLY A N 1
ATOM 1385 C CA . GLY A 1 175 ? -14.115 8.781 9.865 1.00 69.31 175 GLY A CA 1
ATOM 1386 C C . GLY A 1 175 ? -12.612 8.491 9.920 1.00 69.31 175 GLY A C 1
ATOM 1387 O O . GLY A 1 175 ? -11.888 9.037 9.091 1.00 69.31 175 GLY A O 1
ATOM 1388 N N . ALA A 1 176 ? -12.144 7.637 10.843 1.00 79.62 176 ALA A N 1
ATOM 1389 C CA . ALA A 1 176 ? -10.765 7.132 10.856 1.00 79.62 176 ALA A CA 1
ATOM 1390 C C . ALA A 1 176 ? -10.377 6.454 9.531 1.00 79.62 176 ALA A C 1
ATOM 1392 O O . ALA A 1 176 ? -9.260 6.601 9.049 1.00 79.62 176 ALA A O 1
ATOM 1393 N N . PHE A 1 177 ? -11.336 5.756 8.929 1.00 88.12 177 PHE A N 1
ATOM 1394 C CA . PHE A 1 177 ? -11.176 5.036 7.677 1.00 88.12 177 PHE A CA 1
ATOM 1395 C C . PHE A 1 177 ? -12.219 5.541 6.694 1.00 88.12 177 PHE A C 1
ATOM 1397 O O . PHE A 1 177 ? -13.418 5.322 6.882 1.00 88.12 177 PHE A O 1
ATOM 1404 N N . LYS A 1 178 ? -11.777 6.285 5.678 1.00 91.19 178 LYS A N 1
ATOM 1405 C CA . LYS A 1 178 ? -12.675 6.940 4.721 1.00 91.19 178 LYS A CA 1
ATOM 1406 C C . LYS A 1 178 ? -12.753 6.100 3.449 1.00 91.19 178 LYS A C 1
ATOM 1408 O O . LYS A 1 178 ? -11.751 6.011 2.739 1.00 91.19 178 LYS A O 1
ATOM 1413 N N . PRO A 1 179 ? -13.915 5.513 3.120 1.00 94.12 179 PRO A N 1
ATOM 1414 C CA . PRO A 1 179 ? -14.085 4.832 1.846 1.00 94.12 179 PRO A CA 1
ATOM 1415 C C . PRO A 1 179 ? -13.799 5.773 0.674 1.00 94.12 179 PRO A C 1
ATOM 1417 O O . PRO A 1 179 ? -14.132 6.963 0.724 1.00 94.12 179 PRO A O 1
ATOM 1420 N N . ALA A 1 180 ? -13.220 5.241 -0.397 1.00 94.62 180 ALA A N 1
ATOM 1421 C CA . ALA A 1 180 ? -13.004 6.001 -1.614 1.00 94.62 180 ALA A CA 1
ATOM 1422 C C . ALA A 1 180 ? -14.343 6.489 -2.209 1.00 94.62 180 ALA A C 1
ATOM 1424 O O . ALA A 1 180 ? -15.352 5.773 -2.156 1.00 94.62 180 ALA A O 1
ATOM 1425 N N . PRO A 1 181 ? -14.383 7.702 -2.793 1.00 94.88 181 PRO A N 1
ATOM 1426 C CA . PRO A 1 181 ? -15.579 8.199 -3.465 1.00 94.88 181 PRO A CA 1
ATOM 1427 C C . PRO A 1 181 ? -16.071 7.221 -4.541 1.00 94.88 181 PRO A C 1
ATOM 1429 O O . PRO A 1 181 ? -15.285 6.756 -5.360 1.00 94.88 181 PRO A O 1
ATOM 1432 N N . GLY A 1 182 ? -17.371 6.912 -4.537 1.00 96.38 182 GLY A N 1
ATOM 1433 C CA . GLY A 1 182 ? -17.987 5.992 -5.501 1.00 96.38 182 GLY A CA 1
ATOM 1434 C C . GLY A 1 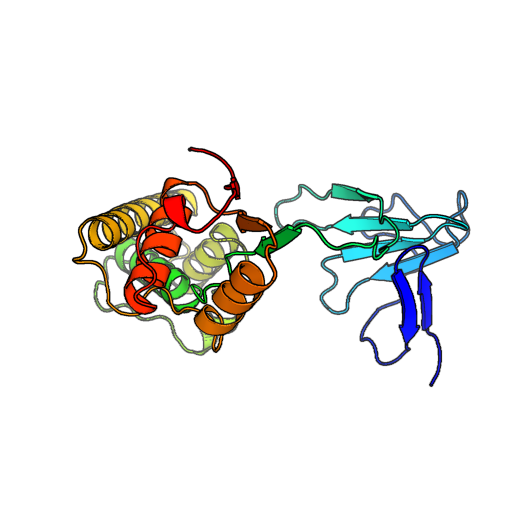182 ? -17.753 4.500 -5.233 1.00 96.38 182 GLY A C 1
ATOM 1435 O O . GLY A 1 182 ? -18.290 3.682 -5.975 1.00 96.38 182 GLY A O 1
ATOM 1436 N N . LEU A 1 183 ? -17.021 4.122 -4.172 1.00 96.94 183 LEU A N 1
ATOM 1437 C CA . LEU A 1 183 ? -16.727 2.713 -3.879 1.00 96.94 183 LEU A CA 1
ATOM 1438 C C . LEU A 1 183 ? -18.001 1.869 -3.745 1.00 96.94 183 LEU A C 1
ATOM 1440 O O . LEU A 1 183 ? -18.076 0.781 -4.305 1.00 96.94 183 LEU A O 1
ATOM 1444 N N . LYS A 1 184 ? -19.013 2.374 -3.031 1.00 97.38 184 LYS A N 1
ATOM 1445 C CA . LYS A 1 184 ? -20.280 1.658 -2.837 1.00 97.38 184 LYS A CA 1
ATOM 1446 C C . LYS A 1 184 ? -20.941 1.309 -4.169 1.00 97.38 184 LYS A C 1
ATOM 1448 O O . LYS A 1 184 ? -21.251 0.145 -4.401 1.00 97.38 184 LYS A O 1
ATOM 1453 N N . ASP A 1 185 ? -21.136 2.310 -5.021 1.00 98.06 185 ASP A N 1
ATOM 1454 C CA . ASP A 1 185 ? -21.823 2.140 -6.301 1.00 98.06 185 ASP A CA 1
ATOM 1455 C C . ASP A 1 185 ? -21.026 1.198 -7.204 1.00 98.06 185 ASP A C 1
ATOM 1457 O O . ASP A 1 185 ? -21.578 0.240 -7.733 1.00 98.06 185 ASP A O 1
ATOM 1461 N N . PHE A 1 186 ? -19.705 1.383 -7.275 1.00 97.31 186 PHE A N 1
ATOM 1462 C CA . PHE A 1 186 ? -18.810 0.496 -8.014 1.00 97.31 186 PHE A CA 1
ATOM 1463 C C . PHE A 1 186 ? -18.948 -0.973 -7.586 1.00 97.31 186 PHE A C 1
ATOM 1465 O O . PHE A 1 186 ? -19.128 -1.854 -8.425 1.00 97.31 186 PHE A O 1
ATOM 1472 N N . LEU A 1 187 ? -18.907 -1.243 -6.279 1.00 97.56 187 LEU A N 1
ATOM 1473 C CA . LEU A 1 187 ? -19.018 -2.599 -5.745 1.00 97.56 187 LEU A CA 1
ATOM 1474 C C . LEU A 1 187 ? -20.388 -3.230 -6.042 1.00 97.56 187 LEU A C 1
ATOM 1476 O O . LEU A 1 187 ? -20.455 -4.413 -6.382 1.00 97.56 187 LEU A O 1
ATOM 1480 N N . PHE A 1 188 ? -21.479 -2.466 -5.942 1.00 98.06 188 PHE A N 1
ATOM 1481 C CA . PHE A 1 188 ? -22.813 -2.970 -6.281 1.00 98.06 188 PHE A CA 1
ATOM 1482 C C . PHE A 1 188 ? -22.989 -3.220 -7.780 1.00 98.06 188 PHE A C 1
ATOM 1484 O O . PHE A 1 188 ? -23.605 -4.222 -8.140 1.00 98.06 188 PHE A O 1
ATOM 1491 N N . GLU A 1 189 ? -22.413 -2.386 -8.646 1.00 98.19 189 GLU A N 1
ATOM 1492 C CA . GLU A 1 189 ? -22.418 -2.618 -10.095 1.00 98.19 189 GLU A CA 1
ATOM 1493 C C . GLU A 1 189 ? -21.669 -3.908 -10.456 1.00 98.19 189 GLU A C 1
ATOM 1495 O O . GLU A 1 189 ? -22.189 -4.737 -11.202 1.00 98.19 189 GLU A O 1
ATOM 1500 N N . LEU A 1 190 ? -20.501 -4.163 -9.851 1.00 97.25 190 LEU A N 1
ATOM 1501 C CA . LEU A 1 190 ? -19.785 -5.432 -10.040 1.00 97.25 190 LEU A CA 1
ATOM 1502 C C . LEU A 1 190 ? -20.639 -6.643 -9.629 1.00 97.25 190 LEU A C 1
ATOM 1504 O O . LEU A 1 190 ? -20.698 -7.635 -10.360 1.00 97.25 190 LEU A O 1
ATOM 1508 N N . LYS A 1 191 ? -21.349 -6.557 -8.496 1.00 97.12 191 LYS A N 1
ATOM 1509 C CA . LYS A 1 191 ? -22.281 -7.611 -8.064 1.00 97.12 191 LYS A CA 1
ATOM 1510 C C . LYS A 1 191 ? -23.461 -7.775 -9.019 1.00 97.12 191 LYS A C 1
ATOM 1512 O O . LYS A 1 191 ? -23.826 -8.908 -9.325 1.00 97.12 191 LYS A O 1
ATOM 1517 N N . ALA A 1 192 ? -24.033 -6.682 -9.522 1.00 97.88 192 ALA A N 1
ATOM 1518 C CA . ALA A 1 192 ? -25.122 -6.717 -10.499 1.00 97.88 192 ALA A CA 1
ATOM 1519 C C . ALA A 1 192 ? -24.689 -7.368 -11.825 1.00 97.88 192 ALA A C 1
ATOM 1521 O O . ALA A 1 192 ? -25.480 -8.063 -12.461 1.00 97.88 192 ALA A O 1
ATOM 1522 N N . MET A 1 193 ? -23.417 -7.213 -12.203 1.00 96.88 193 MET A N 1
ATOM 1523 C CA . MET A 1 193 ? -22.799 -7.896 -13.346 1.00 96.88 193 MET A CA 1
ATOM 1524 C C . MET A 1 193 ? -22.483 -9.380 -13.086 1.00 96.88 193 MET A C 1
ATOM 1526 O O . MET A 1 193 ? -22.041 -10.073 -14.002 1.00 96.88 193 MET A O 1
ATOM 1530 N N . GLY A 1 194 ? -22.687 -9.882 -11.864 1.00 96.88 194 GLY A N 1
ATOM 1531 C CA . GLY A 1 194 ? -22.372 -11.261 -11.483 1.00 96.88 194 GLY A CA 1
ATOM 1532 C C . GLY A 1 194 ? -20.874 -11.538 -11.316 1.00 96.88 194 GLY A C 1
ATOM 1533 O O . GLY A 1 194 ? -20.464 -12.697 -11.366 1.00 96.88 194 GLY A O 1
ATOM 1534 N N . LEU A 1 195 ? -20.054 -10.497 -11.137 1.00 97.62 195 LEU A N 1
ATOM 1535 C CA . LEU A 1 195 ? -18.613 -10.632 -10.936 1.00 97.62 195 LEU A CA 1
ATOM 1536 C C . LEU A 1 195 ? -18.290 -10.975 -9.482 1.00 97.62 195 LEU A C 1
ATOM 1538 O O . LEU A 1 195 ? -18.876 -10.427 -8.545 1.00 97.62 195 LEU A O 1
ATOM 1542 N N . LYS A 1 196 ? -17.299 -11.850 -9.297 1.00 98.12 196 LYS A N 1
ATOM 1543 C CA . LYS A 1 196 ? -16.712 -12.116 -7.980 1.00 98.12 196 LYS A CA 1
ATOM 1544 C C . LYS A 1 196 ? -15.793 -10.963 -7.586 1.00 98.12 196 LYS A C 1
ATOM 1546 O O . LYS A 1 196 ? -15.087 -10.412 -8.427 1.00 98.12 196 LYS A O 1
ATOM 1551 N N . ILE A 1 197 ? -15.764 -10.617 -6.310 1.00 98.12 197 ILE A N 1
ATOM 1552 C CA . ILE A 1 197 ? -14.973 -9.513 -5.778 1.00 98.12 197 ILE A CA 1
ATOM 1553 C C . ILE A 1 197 ? -14.098 -10.047 -4.650 1.00 98.12 197 ILE A C 1
ATOM 1555 O O . ILE A 1 197 ? -14.593 -10.514 -3.623 1.00 98.12 197 ILE A O 1
ATOM 1559 N N . GLY A 1 198 ? -12.788 -9.973 -4.857 1.00 97.75 198 GLY A N 1
ATOM 1560 C CA . GLY A 1 198 ? -11.784 -10.212 -3.832 1.00 97.75 198 GLY A CA 1
ATOM 1561 C C . GLY A 1 198 ? -11.198 -8.896 -3.333 1.00 97.75 198 GLY A C 1
ATOM 1562 O O . GLY A 1 198 ? -10.977 -7.979 -4.121 1.00 97.75 198 GLY A O 1
ATOM 1563 N N . LEU A 1 199 ? -10.904 -8.824 -2.041 1.00 97.38 199 LEU A N 1
ATOM 1564 C CA . LEU A 1 199 ? -10.200 -7.709 -1.415 1.00 97.38 199 LEU A CA 1
ATOM 1565 C C . LEU A 1 199 ? -8.844 -8.187 -0.886 1.00 97.38 199 LEU A C 1
ATOM 1567 O O . LEU A 1 199 ? -8.761 -9.247 -0.269 1.00 97.38 199 LEU A O 1
ATOM 1571 N N . VAL A 1 200 ? -7.789 -7.417 -1.118 1.00 96.50 200 VAL A N 1
ATOM 1572 C CA . VAL A 1 200 ? -6.410 -7.729 -0.728 1.00 96.50 200 VAL A CA 1
ATOM 1573 C C . VAL A 1 200 ? -5.818 -6.552 0.025 1.00 96.50 200 VAL A C 1
ATOM 1575 O O . VAL A 1 200 ? -6.140 -5.401 -0.246 1.00 96.50 200 VAL A O 1
ATOM 1578 N N . THR A 1 201 ? -4.959 -6.848 0.989 1.00 93.00 201 THR A N 1
ATOM 1579 C CA . THR A 1 201 ? -4.194 -5.848 1.728 1.00 93.00 201 THR A CA 1
ATOM 1580 C C . THR A 1 201 ? -2.875 -6.436 2.203 1.00 93.00 201 THR A C 1
ATOM 1582 O O . THR A 1 201 ? -2.772 -7.624 2.525 1.00 93.00 201 THR A O 1
ATOM 1585 N N . SER A 1 202 ? -1.864 -5.574 2.283 1.00 87.88 202 SER A N 1
ATOM 1586 C CA . SER A 1 202 ? -0.590 -5.882 2.941 1.00 87.88 202 SER A CA 1
ATOM 1587 C C . SER A 1 202 ? -0.656 -5.740 4.472 1.00 87.88 202 SER A C 1
ATOM 1589 O O . SER A 1 202 ? 0.303 -6.061 5.174 1.00 87.88 202 SER A O 1
ATOM 1591 N N . GLY A 1 203 ? -1.790 -5.287 5.010 1.00 87.12 203 GLY A N 1
ATOM 1592 C CA . GLY A 1 203 ? -2.068 -5.203 6.435 1.00 87.12 203 GLY A CA 1
ATOM 1593 C C . GLY A 1 203 ? -2.316 -6.571 7.070 1.00 87.12 203 GLY A C 1
ATOM 1594 O O . GLY A 1 203 ? -2.920 -7.469 6.480 1.00 87.12 203 GLY A O 1
ATOM 1595 N N . LEU A 1 204 ? -1.869 -6.728 8.318 1.00 89.94 204 LEU A N 1
ATOM 1596 C CA . LEU A 1 204 ? -2.219 -7.877 9.158 1.00 89.94 204 LEU A CA 1
ATOM 1597 C C . LEU A 1 204 ? -3.721 -7.887 9.456 1.00 89.94 204 LEU A C 1
ATOM 1599 O O . LEU A 1 204 ? -4.341 -6.827 9.561 1.00 89.94 204 LEU A O 1
ATOM 1603 N N . TYR A 1 205 ? -4.292 -9.073 9.670 1.00 91.50 205 TYR A N 1
ATOM 1604 C CA . TYR A 1 205 ? -5.727 -9.246 9.920 1.00 91.50 205 TYR A CA 1
ATOM 1605 C C . TYR A 1 205 ? -6.255 -8.334 11.036 1.00 91.50 205 TYR A C 1
ATOM 1607 O O . TYR A 1 205 ? -7.299 -7.708 10.873 1.00 91.50 205 TYR A O 1
ATOM 1615 N N . GLN A 1 206 ? -5.515 -8.206 12.142 1.00 88.88 206 GLN A N 1
ATOM 1616 C CA . GLN A 1 206 ? -5.914 -7.402 13.302 1.00 88.88 206 GLN A CA 1
ATOM 1617 C C . GLN A 1 206 ? -6.045 -5.900 12.996 1.00 88.88 206 GLN A C 1
ATOM 1619 O O . GLN A 1 206 ? -6.702 -5.191 13.749 1.00 88.88 206 GLN A O 1
ATOM 1624 N N . LYS A 1 207 ? -5.442 -5.422 11.902 1.00 87.56 207 LYS A N 1
ATOM 1625 C CA . LYS A 1 207 ? -5.518 -4.027 11.444 1.00 87.56 207 LYS A CA 1
ATOM 1626 C C . LYS A 1 207 ? -6.492 -3.873 10.281 1.00 87.56 207 LYS A C 1
ATOM 1628 O O . LYS A 1 207 ? -7.377 -3.026 10.315 1.00 87.56 207 LYS A O 1
ATOM 1633 N N . ALA A 1 208 ? -6.365 -4.756 9.295 1.00 92.25 208 ALA A N 1
ATOM 1634 C CA . ALA A 1 208 ? -7.183 -4.746 8.093 1.00 92.25 208 ALA A CA 1
ATOM 1635 C C . ALA A 1 208 ? -8.669 -4.984 8.391 1.00 92.25 208 ALA A C 1
ATOM 1637 O O . ALA A 1 208 ? -9.534 -4.326 7.822 1.00 92.25 208 ALA A O 1
ATOM 1638 N N . TRP A 1 209 ? -8.994 -5.923 9.284 1.00 93.75 209 TRP A N 1
ATOM 1639 C CA . TRP A 1 209 ? -10.389 -6.272 9.548 1.00 93.75 209 TRP A CA 1
ATOM 1640 C C . TRP A 1 209 ? -11.202 -5.119 10.172 1.00 93.75 209 TRP A C 1
ATOM 1642 O O . TRP A 1 209 ? -12.276 -4.815 9.641 1.00 93.75 209 TRP A O 1
ATOM 1652 N N . PRO A 1 210 ? -10.721 -4.428 11.230 1.00 92.25 210 PRO A N 1
ATOM 1653 C CA . PRO A 1 210 ? -11.379 -3.220 11.735 1.00 92.25 210 PRO A CA 1
ATOM 1654 C C . PRO A 1 210 ? -11.568 -2.135 10.668 1.00 92.25 210 PRO A C 1
ATOM 1656 O O . PRO A 1 210 ? -12.620 -1.497 10.632 1.00 92.25 210 PRO A O 1
ATOM 1659 N N . GLU A 1 211 ? -10.586 -1.947 9.784 1.00 92.62 211 GLU A N 1
ATOM 1660 C CA . GLU A 1 211 ? -10.645 -0.971 8.693 1.00 92.62 211 GLU A CA 1
ATOM 1661 C C . GLU A 1 211 ? -11.755 -1.294 7.687 1.00 92.62 211 GLU A C 1
ATOM 1663 O O . GLU A 1 211 ? -12.622 -0.454 7.422 1.00 92.62 211 GLU A O 1
ATOM 1668 N N . ILE A 1 212 ? -11.801 -2.539 7.208 1.00 94.31 212 ILE A N 1
ATOM 1669 C CA . ILE A 1 212 ? -12.846 -3.031 6.298 1.00 94.31 212 ILE A CA 1
ATOM 1670 C C . ILE A 1 212 ? -14.229 -2.870 6.939 1.00 94.31 212 ILE A C 1
ATOM 1672 O O . ILE A 1 212 ? -15.161 -2.357 6.313 1.00 94.31 212 ILE A O 1
ATOM 1676 N N . LEU A 1 213 ? -14.367 -3.285 8.200 1.00 93.25 213 LEU A N 1
ATOM 1677 C CA . LEU A 1 213 ? -15.628 -3.213 8.932 1.00 93.25 213 LEU A CA 1
ATOM 1678 C C . LEU A 1 213 ? -16.091 -1.765 9.126 1.00 93.25 213 LEU A C 1
ATOM 1680 O O . LEU A 1 213 ? -17.271 -1.463 8.943 1.00 93.25 213 LEU A O 1
ATOM 1684 N N . SER A 1 214 ? -15.171 -0.867 9.478 1.00 92.00 214 SER A N 1
ATOM 1685 C CA . SER A 1 214 ? -15.446 0.563 9.626 1.00 92.00 214 SER A CA 1
ATOM 1686 C C . SER A 1 214 ? -15.947 1.166 8.313 1.00 92.00 214 SER A C 1
ATOM 1688 O O . SER A 1 214 ? -17.025 1.763 8.279 1.00 92.00 214 SER A O 1
ATOM 1690 N N . ALA A 1 215 ? -15.245 0.904 7.205 1.00 93.00 215 ALA A N 1
ATOM 1691 C CA . ALA A 1 215 ? -15.641 1.371 5.881 1.00 93.00 215 ALA A CA 1
ATOM 1692 C C . ALA A 1 215 ? -17.042 0.868 5.483 1.00 93.00 215 ALA A C 1
ATOM 1694 O O . ALA A 1 215 ? -17.882 1.649 5.031 1.00 93.00 215 ALA A O 1
ATOM 1695 N N . PHE A 1 216 ? -17.343 -0.413 5.716 1.00 94.06 216 PHE A N 1
ATOM 1696 C CA . PHE A 1 216 ? -18.658 -0.996 5.417 1.00 94.06 216 PHE A CA 1
ATOM 1697 C C . PHE A 1 216 ? -19.784 -0.411 6.268 1.00 94.06 216 PHE A C 1
ATOM 1699 O O . PHE A 1 216 ? -20.888 -0.187 5.757 1.00 94.06 216 PHE A O 1
ATOM 1706 N N . ARG A 1 217 ? -19.516 -0.117 7.545 1.00 91.75 217 ARG A N 1
ATOM 1707 C CA . ARG A 1 217 ? -20.461 0.588 8.424 1.00 91.75 217 ARG A CA 1
ATOM 1708 C C . ARG A 1 217 ? -20.741 1.994 7.897 1.00 91.75 217 ARG A C 1
ATOM 1710 O O . ARG A 1 217 ? -21.909 2.364 7.780 1.00 91.75 217 ARG A O 1
ATOM 1717 N N . THR A 1 218 ? -19.709 2.739 7.495 1.00 92.00 218 THR A N 1
ATOM 1718 C CA . THR A 1 218 ? -19.861 4.072 6.885 1.00 92.00 218 THR A CA 1
ATOM 1719 C C . THR A 1 218 ? -20.679 4.021 5.594 1.00 92.00 218 THR A C 1
ATOM 1721 O O . THR A 1 218 ? -21.577 4.842 5.400 1.00 92.00 218 THR A O 1
ATOM 1724 N N . LEU A 1 219 ? -20.437 3.029 4.734 1.00 94.19 219 LEU A N 1
ATOM 1725 C CA . LEU A 1 219 ? -21.180 2.848 3.482 1.00 94.19 219 LEU A CA 1
ATOM 1726 C C . LEU A 1 219 ? -22.571 2.221 3.671 1.00 94.19 219 LEU A C 1
ATOM 1728 O O . LEU A 1 219 ? -23.375 2.215 2.731 1.00 94.19 219 LEU A O 1
ATOM 1732 N N . LYS A 1 220 ? -22.883 1.714 4.870 1.00 95.00 220 LYS A N 1
ATOM 1733 C CA . LYS A 1 220 ? -24.111 0.967 5.187 1.00 95.00 220 LYS A CA 1
ATOM 1734 C C . LYS A 1 220 ? -24.302 -0.224 4.240 1.00 95.00 220 LYS A C 1
ATOM 1736 O O . LYS A 1 220 ? -25.330 -0.327 3.571 1.00 95.00 220 LYS A O 1
ATOM 1741 N N . MET A 1 221 ? -23.277 -1.070 4.138 1.00 95.06 221 MET A N 1
ATOM 1742 C CA . MET A 1 221 ? -23.222 -2.203 3.198 1.00 95.06 221 MET A CA 1
ATOM 1743 C C . MET A 1 221 ? -23.396 -3.583 3.849 1.00 95.06 221 MET A C 1
ATOM 1745 O O . MET A 1 221 ? -23.345 -4.584 3.146 1.00 95.06 221 MET A O 1
ATOM 1749 N N . GLY A 1 222 ? -23.646 -3.648 5.160 1.00 94.56 222 GLY A N 1
ATOM 1750 C CA . GLY A 1 222 ? -23.811 -4.918 5.876 1.00 94.56 222 GLY A CA 1
ATOM 1751 C C . GLY A 1 222 ? -22.475 -5.547 6.281 1.00 94.56 222 GLY A C 1
ATOM 1752 O O . GLY A 1 222 ? -21.517 -4.821 6.552 1.00 94.56 222 GLY A O 1
ATOM 1753 N N . ASP A 1 223 ? -22.432 -6.879 6.369 1.00 95.44 223 ASP A N 1
ATOM 1754 C CA . ASP A 1 223 ? -21.231 -7.630 6.752 1.00 95.44 223 ASP A CA 1
ATOM 1755 C C . ASP A 1 223 ? -20.286 -7.809 5.542 1.00 95.44 223 ASP A C 1
ATOM 1757 O O . ASP A 1 223 ? -20.679 -8.419 4.543 1.00 95.44 223 ASP A O 1
ATOM 1761 N N . PRO A 1 224 ? -19.024 -7.339 5.613 1.00 96.38 224 PRO A N 1
ATOM 1762 C CA . PRO A 1 224 ? -18.039 -7.583 4.562 1.00 96.38 224 PRO A CA 1
ATOM 1763 C C . PRO A 1 224 ? -17.830 -9.066 4.217 1.00 96.38 224 PRO A C 1
ATOM 1765 O O . PRO A 1 224 ? -17.498 -9.364 3.070 1.00 96.38 224 PRO A O 1
ATOM 1768 N N . LYS A 1 225 ? -18.025 -9.995 5.169 1.00 95.88 225 LYS A N 1
ATOM 1769 C CA . LYS A 1 225 ? -17.885 -11.449 4.934 1.00 95.88 225 LYS A CA 1
ATOM 1770 C C . LYS A 1 225 ? -18.967 -12.013 4.026 1.00 95.88 225 LYS A C 1
ATOM 1772 O O . LYS A 1 225 ? -18.739 -13.019 3.366 1.00 95.88 225 LYS A O 1
ATOM 1777 N N . GLU A 1 226 ? -20.140 -11.394 4.031 1.00 96.50 226 GLU A N 1
ATOM 1778 C CA . GLU A 1 226 ? -21.254 -11.773 3.161 1.00 96.50 226 GLU A CA 1
ATOM 1779 C C . GLU A 1 226 ? -21.145 -11.087 1.795 1.00 96.50 226 GLU A C 1
ATOM 1781 O O . GLU A 1 226 ? -21.735 -11.546 0.818 1.00 96.50 226 GLU A O 1
ATOM 1786 N N . PHE A 1 227 ? -20.386 -9.988 1.721 1.00 97.31 227 PHE A N 1
ATOM 1787 C CA . PHE A 1 227 ? -20.223 -9.212 0.503 1.00 97.31 227 PHE A CA 1
ATOM 1788 C C . PHE A 1 227 ? -19.071 -9.704 -0.377 1.00 97.31 227 PHE A C 1
ATOM 1790 O O . PHE A 1 227 ? -19.278 -9.906 -1.569 1.00 97.31 227 PHE A O 1
ATOM 1797 N N . TYR A 1 228 ? -17.859 -9.873 0.154 1.00 97.56 228 TYR A N 1
ATOM 1798 C CA . TYR A 1 228 ? -16.696 -10.276 -0.648 1.00 97.56 228 TYR A CA 1
ATOM 1799 C C . TYR A 1 228 ? -16.590 -11.798 -0.787 1.00 97.56 228 TYR A C 1
ATOM 1801 O O . TYR A 1 228 ? -16.765 -12.527 0.184 1.00 97.56 228 TYR A O 1
ATOM 1809 N N . GLU A 1 229 ? -16.217 -12.285 -1.975 1.00 98.06 229 GLU A N 1
ATOM 1810 C CA . GLU A 1 229 ? -15.923 -13.711 -2.192 1.00 98.06 229 GLU A CA 1
ATOM 1811 C C . GLU A 1 229 ? -14.617 -14.145 -1.520 1.00 98.06 229 GLU A C 1
ATOM 1813 O O . GLU A 1 229 ? -14.461 -15.311 -1.159 1.00 98.06 229 GLU A O 1
ATOM 1818 N N . ALA A 1 230 ? -13.667 -13.221 -1.368 1.00 97.31 230 ALA A N 1
ATOM 1819 C CA . ALA A 1 230 ? -12.414 -13.466 -0.671 1.00 97.31 230 ALA A CA 1
ATOM 1820 C C . ALA A 1 230 ? -11.864 -12.177 -0.055 1.00 97.31 230 ALA A C 1
ATOM 1822 O O . ALA A 1 230 ? -11.943 -11.107 -0.655 1.00 97.31 230 ALA A O 1
ATOM 1823 N N . ILE A 1 231 ? -11.254 -12.301 1.123 1.00 96.94 231 ILE A N 1
ATOM 1824 C CA . ILE A 1 231 ? -10.476 -11.237 1.760 1.00 96.94 231 ILE A CA 1
ATOM 1825 C C . ILE A 1 231 ? -9.111 -11.828 2.107 1.00 96.94 231 ILE A C 1
ATOM 1827 O O . ILE A 1 231 ? -9.031 -12.799 2.861 1.00 96.94 231 ILE A O 1
ATOM 1831 N N . VAL A 1 232 ? -8.047 -11.265 1.540 1.00 95.81 232 VAL A N 1
ATOM 1832 C CA . VAL A 1 232 ? -6.664 -11.720 1.711 1.00 95.81 232 VAL A CA 1
ATOM 1833 C C . VAL A 1 232 ? -5.886 -10.651 2.465 1.00 95.81 232 VAL A C 1
ATOM 1835 O O . VAL A 1 232 ? -5.758 -9.521 2.003 1.00 95.81 232 VAL A O 1
ATOM 1838 N N . THR A 1 233 ? -5.360 -11.013 3.629 1.00 94.94 233 THR A N 1
ATOM 1839 C CA . THR A 1 233 ? -4.518 -10.145 4.461 1.00 94.94 233 THR A CA 1
ATOM 1840 C C . THR A 1 233 ? -3.083 -10.667 4.472 1.00 94.94 233 THR A C 1
ATOM 1842 O O . THR A 1 233 ? -2.823 -11.794 4.042 1.00 94.94 233 THR A O 1
ATOM 1845 N N . ALA A 1 234 ? -2.147 -9.914 5.052 1.00 90.88 234 ALA A N 1
ATOM 1846 C CA . ALA A 1 234 ? -0.775 -10.379 5.288 1.00 90.88 234 ALA A CA 1
ATOM 1847 C C . ALA A 1 234 ? -0.656 -11.463 6.385 1.00 90.88 234 ALA A C 1
ATOM 1849 O O . ALA A 1 234 ? 0.440 -11.756 6.859 1.00 90.88 234 ALA A O 1
ATOM 1850 N N . GLY A 1 235 ? -1.776 -12.064 6.799 1.00 90.00 235 GLY A N 1
ATOM 1851 C CA . GLY A 1 235 ? -1.839 -13.089 7.832 1.00 90.00 235 GLY A CA 1
ATOM 1852 C C . GLY A 1 235 ? -2.107 -12.525 9.225 1.00 90.00 235 GLY A C 1
ATOM 1853 O O . GLY A 1 235 ? -2.748 -11.482 9.387 1.00 90.00 235 GLY A O 1
ATOM 1854 N N . PHE A 1 236 ? -1.639 -13.259 10.231 1.00 85.75 236 PHE A N 1
ATOM 1855 C CA . PHE A 1 236 ? -1.769 -12.946 11.652 1.00 85.75 236 PHE A CA 1
ATOM 1856 C C . PHE A 1 236 ? -0.368 -12.744 12.245 1.00 85.75 236 PHE A C 1
ATOM 1858 O O . PHE A 1 236 ? 0.558 -13.451 11.845 1.00 85.75 236 PHE A O 1
ATOM 1865 N N . ALA A 1 237 ? -0.222 -11.781 13.160 1.00 72.38 237 ALA A N 1
ATOM 1866 C CA . ALA A 1 237 ? 0.979 -11.630 13.990 1.00 72.38 237 ALA A CA 1
ATOM 1867 C C . ALA A 1 237 ? 1.105 -12.734 15.047 1.00 72.38 237 ALA A C 1
ATOM 1869 O O . ALA A 1 237 ? 0.045 -13.170 15.557 1.00 72.38 237 ALA A O 1
#

Foldseek 3Di:
DDFPDQAAQPGTDHPPQLKAWDQADPVRPDGDPPPQFPTWIAHNVRQWIWTGGPHWIWIWGDDPVPDIDIDTRHHDDDDPPAAADEAEQDPGFKDQLVLQLVLLQQLLCVVLVHNPGDDDPVLVVQSGDDDPLSSNVVSCVPPPVVDDSVSSVVSSCVSQLVQLVCLVVVNHDQPSIEGDPCSLVVLVVCVVVNHAYEYEYQAECSRVVSNVVNHCVVSVPPDPVVRHPYYYYNYHD

InterPro domains:
  IPR023198 Phosphoglycolate phosphatase-like, domain 2 [G3DSA:1.10.150.240] (95-177)
  IPR023214 HAD superfamily [G3DSA:3.40.50.1000] (83-208)
  IPR036412 HAD-like superfamily [SSF56784] (63-210)
  IPR041492 Haloacid dehalogenase-like hydrolase [PF13419] (85-210)

Organism: NCBI:txid412755

Radius of gyration: 21.49 Å; Cα contacts (8 Å, |Δi|>4): 357; chains: 1; bounding box: 51×34×56 Å

Nearest PDB structures (foldseek):
  4rn3-assembly1_A  TM=7.772E-01  e=5.235E-06  Geobacter sulfurreducens PCA
  2go7-assembly3_C  TM=7.192E-01  e=2.659E-05  Streptococcus pneumoniae TIGR4
  7qnm-assembly6_K  TM=5.282E-01  e=5.724E-04  Zobellia galactanivorans
  4ohf-assembly3_C  TM=5.735E-01  e=1.878E-02  Legionella pneumophila subsp. pneumophila str. Philadelphia 1
  2ia5-assembly3_I  TM=3.755E-01  e=6.543E-01  Tequatrovirus T4

Sequence (237 aa):
MGILVDIPAIGPISEESGFIPLKECSDGVFRVGKDGVATITATGDRKVEFIAFADYSLAYVKSAMGYPAYYPVHPVKIEKPIEAVLMDLDGISVRSEEFWIWIIQQSTASLLGDPNFELQEADMPYVSGHSVSEHLQYCIRKYCPEKTVEQARKYYFEHTDREMQEIMEGRGREGAFKPAPGLKDFLFELKAMGLKIGLVTSGLYQKAWPEILSAFRTLKMGDPKEFYEAIVTAGFA